Protein AF-A0A8S1R1V5-F1 (afdb_monomer)

Secondary structure (DSSP, 8-state):
-----TT-S-S--------------PPPPPPSS-TT---TT--SS-SS-S-----TT-----------TTTTT---TT----GGG-------PPP-----PPPPP--------HHHHHHHHHSS---------------TT--TTTTSPPHHHHHHHHHHHHHHHHHHHHHHHHHHHHHHHS--HHHHHHHHHHHHHHHHHHHHHHHHHHT-SS--HHHHHHHHHHHHHHHHHHHHHHHHHHHHH-

Mean predicted aligned error: 21.78 Å

Structure (mmCIF, N/CA/C/O backbone):
data_AF-A0A8S1R1V5-F1
#
_entry.id   AF-A0A8S1R1V5-F1
#
loop_
_atom_site.group_PDB
_atom_site.id
_atom_site.type_symbol
_atom_site.label_atom_id
_atom_site.label_alt_id
_atom_site.label_comp_id
_atom_site.label_asym_id
_atom_site.label_entity_id
_atom_site.label_seq_id
_atom_site.pdbx_PDB_ins_code
_atom_site.Cartn_x
_atom_site.Cartn_y
_atom_site.Cartn_z
_atom_site.occupancy
_atom_site.B_iso_or_equiv
_atom_site.auth_seq_id
_atom_site.auth_comp_id
_atom_site.auth_asym_id
_atom_site.auth_atom_id
_atom_site.pdbx_PDB_model_num
ATOM 1 N N . MET A 1 1 ? 19.925 -14.319 98.778 1.00 43.22 1 MET A N 1
ATOM 2 C CA . MET A 1 1 ? 19.437 -15.399 97.897 1.00 43.22 1 MET A CA 1
ATOM 3 C C . MET A 1 1 ? 18.428 -14.793 96.936 1.00 43.22 1 MET A C 1
ATOM 5 O O . MET A 1 1 ? 17.459 -14.236 97.420 1.00 43.22 1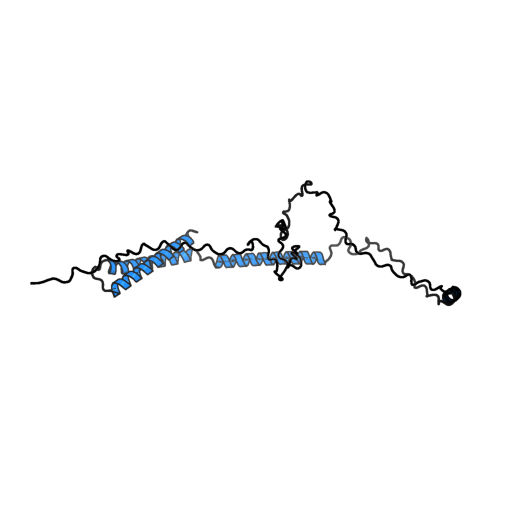 MET A O 1
ATOM 9 N N . SER A 1 2 ? 18.574 -14.787 95.617 1.00 44.28 2 SER A N 1
ATOM 10 C CA . SER A 1 2 ? 19.679 -15.156 94.722 1.00 44.28 2 SER A CA 1
ATOM 11 C C . SER A 1 2 ? 19.189 -14.830 93.305 1.00 44.28 2 SER A C 1
ATOM 13 O O . SER A 1 2 ? 18.121 -15.280 92.914 1.00 44.28 2 SER A O 1
ATOM 15 N N . GLU A 1 3 ? 19.960 -13.984 92.623 1.00 51.19 3 GLU A N 1
ATOM 16 C CA . GLU A 1 3 ? 20.301 -13.997 91.192 1.00 51.19 3 GLU A CA 1
ATOM 17 C C . GLU A 1 3 ? 19.192 -14.244 90.151 1.00 51.19 3 GLU A C 1
ATOM 19 O O . GLU A 1 3 ? 18.736 -15.361 89.929 1.00 51.19 3 GLU A O 1
ATOM 24 N N . CYS A 1 4 ? 18.857 -13.187 89.399 1.00 49.91 4 CYS A N 1
ATOM 25 C CA . CYS A 1 4 ? 18.265 -13.323 88.070 1.00 49.91 4 CYS A CA 1
ATOM 26 C C . CYS A 1 4 ? 19.398 -13.324 87.029 1.00 49.91 4 CYS A C 1
ATOM 28 O O . CYS A 1 4 ? 20.134 -12.347 86.897 1.00 49.91 4 CYS A O 1
ATOM 30 N N . ILE A 1 5 ? 19.524 -14.448 86.324 1.00 62.00 5 ILE A N 1
ATOM 31 C CA . ILE A 1 5 ? 20.646 -14.865 85.464 1.00 62.00 5 ILE A CA 1
ATOM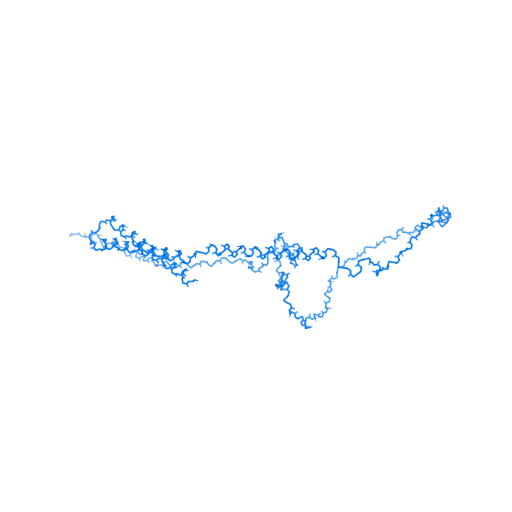 32 C C . ILE A 1 5 ? 20.647 -14.169 84.081 1.00 62.00 5 ILE A C 1
ATOM 34 O O . ILE A 1 5 ? 21.598 -14.284 83.317 1.00 62.00 5 ILE A O 1
ATOM 38 N N . TYR A 1 6 ? 19.635 -13.369 83.741 1.00 53.12 6 TYR A N 1
ATOM 39 C CA . TYR A 1 6 ? 19.468 -12.825 82.381 1.00 53.12 6 TYR A CA 1
ATOM 40 C C . TYR A 1 6 ? 20.102 -11.444 82.145 1.00 53.12 6 TYR A C 1
ATOM 42 O O . TYR A 1 6 ? 19.550 -10.624 81.417 1.00 53.12 6 TYR A O 1
ATOM 50 N N . LYS A 1 7 ? 21.259 -11.159 82.754 1.00 56.38 7 LYS A N 1
ATOM 51 C CA . LYS A 1 7 ? 21.985 -9.884 82.559 1.00 56.38 7 LYS A CA 1
ATOM 52 C C . LYS A 1 7 ? 23.373 -10.021 81.922 1.00 56.38 7 LYS A C 1
ATOM 54 O O . LYS A 1 7 ? 24.162 -9.087 81.992 1.00 56.38 7 LYS A O 1
ATOM 59 N N . LEU A 1 8 ? 23.667 -11.160 81.297 1.00 57.22 8 LEU A N 1
ATOM 60 C CA . LEU A 1 8 ? 24.984 -11.467 80.726 1.00 57.22 8 LEU A CA 1
ATOM 61 C C . LEU A 1 8 ? 24.867 -12.169 79.363 1.00 57.22 8 LEU A C 1
ATOM 63 O O . LEU A 1 8 ? 25.225 -13.331 79.244 1.00 57.22 8 LEU A O 1
ATOM 67 N N . GLN A 1 9 ? 24.361 -11.466 78.347 1.00 52.69 9 GLN A N 1
ATOM 68 C CA . GLN A 1 9 ? 24.633 -11.733 76.921 1.00 52.69 9 GLN A CA 1
ATOM 69 C C . GLN A 1 9 ? 24.637 -10.363 76.218 1.00 52.69 9 GLN A C 1
ATOM 71 O O . GLN A 1 9 ? 23.596 -9.734 76.067 1.00 52.69 9 GLN A O 1
ATOM 76 N N . SER A 1 10 ? 25.810 -9.724 76.179 1.00 55.06 10 SER A N 1
ATOM 77 C CA . SER A 1 10 ? 26.701 -9.632 75.007 1.00 55.06 10 SER A CA 1
ATOM 78 C C . SER A 1 10 ? 26.325 -8.457 74.101 1.00 55.06 10 SER A C 1
ATOM 80 O O . SER A 1 10 ? 25.523 -8.581 73.183 1.00 55.06 10 SER A O 1
ATOM 82 N N . GLU A 1 11 ? 26.963 -7.317 74.371 1.00 54.47 11 GLU A N 1
ATOM 83 C CA . GLU A 1 11 ? 27.026 -6.105 73.536 1.00 54.47 11 GLU A CA 1
ATOM 84 C C . GLU A 1 11 ? 27.867 -6.308 72.255 1.00 54.47 11 GLU A C 1
ATOM 86 O O . GLU A 1 11 ? 28.323 -5.352 71.631 1.00 54.47 11 GLU A O 1
ATOM 91 N N . GLU A 1 12 ? 28.073 -7.555 71.839 1.00 53.94 12 GLU A N 1
ATOM 92 C CA . GLU A 1 12 ? 28.756 -7.888 70.601 1.00 53.94 12 GLU A CA 1
ATOM 93 C C . GLU A 1 12 ? 27.715 -8.047 69.490 1.00 53.94 12 GLU A C 1
ATOM 95 O O . GLU A 1 12 ? 26.847 -8.916 69.519 1.00 53.94 12 GLU A O 1
ATOM 100 N N . GLU A 1 13 ? 27.842 -7.161 68.503 1.00 53.47 13 GLU A N 1
ATOM 101 C CA . GLU A 1 13 ? 27.337 -7.329 67.140 1.00 53.47 13 GLU A CA 1
ATOM 102 C C . GLU A 1 13 ? 25.862 -6.979 66.896 1.00 53.47 13 GLU A C 1
ATOM 104 O O . GLU A 1 13 ? 25.143 -7.627 66.140 1.00 53.47 13 GLU A O 1
ATOM 109 N N . GLN A 1 14 ? 25.460 -5.789 67.354 1.00 48.75 14 GLN A N 1
ATOM 110 C CA . GLN A 1 14 ? 24.595 -4.936 66.529 1.00 48.75 14 GLN A CA 1
ATOM 111 C C . GLN A 1 14 ? 25.375 -4.447 65.290 1.00 48.75 14 GLN A C 1
ATOM 113 O O . GLN A 1 14 ? 25.665 -3.261 65.142 1.00 48.75 14 GLN A O 1
ATOM 118 N N . GLN A 1 15 ? 25.732 -5.356 64.378 1.00 52.28 15 GLN A N 1
ATOM 119 C CA . GLN A 1 15 ? 26.030 -4.974 63.001 1.00 52.28 15 GLN A CA 1
ATOM 120 C C . GLN A 1 15 ? 24.695 -4.730 62.302 1.00 52.28 15 GLN A C 1
ATOM 122 O O . GLN A 1 15 ? 24.063 -5.626 61.749 1.00 52.28 15 GLN A O 1
ATOM 127 N N . ILE A 1 16 ? 24.246 -3.481 62.364 1.00 58.22 16 ILE A N 1
ATOM 128 C CA . ILE A 1 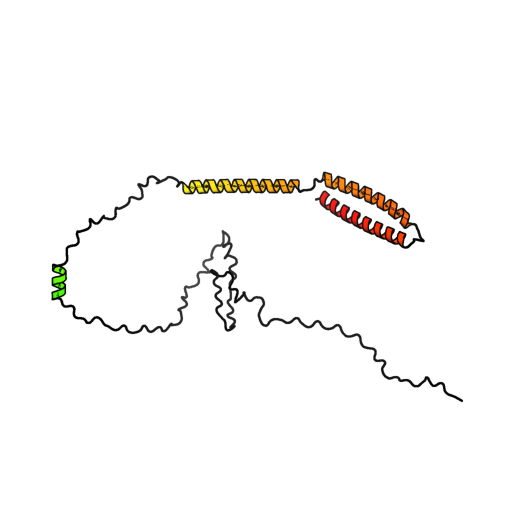16 ? 23.284 -2.943 61.409 1.00 58.22 16 ILE A CA 1
ATOM 129 C C . ILE A 1 16 ? 23.955 -3.087 60.038 1.00 58.22 16 ILE A C 1
ATOM 131 O O . ILE A 1 16 ? 24.909 -2.367 59.746 1.00 58.22 16 ILE A O 1
ATOM 135 N N . GLU A 1 17 ? 23.515 -4.047 59.219 1.00 63.88 17 GLU A N 1
ATOM 136 C CA . GLU A 1 17 ? 23.939 -4.123 57.820 1.00 63.88 17 GLU A CA 1
ATOM 137 C C . GLU A 1 17 ? 23.596 -2.783 57.154 1.00 63.88 17 GLU A C 1
ATOM 139 O O . GLU A 1 17 ? 22.426 -2.449 56.948 1.00 63.88 17 GLU A O 1
ATOM 144 N N . GLU A 1 18 ? 24.621 -1.987 56.840 1.00 70.50 18 GLU A N 1
ATOM 145 C CA . GLU A 1 18 ? 24.453 -0.788 56.028 1.00 70.50 18 GLU A CA 1
ATOM 146 C C . GLU A 1 18 ? 23.741 -1.162 54.714 1.00 70.50 18 GLU A C 1
ATOM 148 O O . GLU A 1 18 ? 24.047 -2.202 54.116 1.00 70.50 18 GLU A O 1
ATOM 153 N N . PRO A 1 19 ? 22.803 -0.333 54.216 1.00 66.25 19 PRO A N 1
ATOM 154 C CA . PRO A 1 19 ? 22.100 -0.623 52.975 1.00 66.25 19 PRO A CA 1
ATOM 155 C C . PRO A 1 19 ? 23.121 -0.788 51.846 1.00 66.25 19 PRO A C 1
ATOM 157 O O . PRO A 1 19 ? 23.815 0.164 51.477 1.00 66.25 19 PRO A O 1
ATOM 160 N N . LYS A 1 20 ? 23.218 -2.008 51.296 1.00 65.75 20 LYS A N 1
ATOM 161 C CA . LYS A 1 20 ? 24.082 -2.336 50.154 1.00 65.75 20 LYS A CA 1
ATOM 162 C C . LYS A 1 20 ? 23.893 -1.271 49.075 1.00 65.75 20 LYS A C 1
ATOM 164 O O . LYS A 1 20 ? 22.821 -1.170 48.476 1.00 65.75 20 LYS A O 1
ATOM 169 N N . LYS A 1 21 ? 24.937 -0.462 48.847 1.00 69.25 21 LYS A N 1
ATOM 170 C CA . LYS A 1 21 ? 24.958 0.563 47.794 1.00 69.25 21 LYS A CA 1
ATOM 171 C C . LYS A 1 21 ? 24.506 -0.080 46.477 1.00 69.25 21 LYS A C 1
ATOM 173 O O . LYS A 1 21 ? 24.934 -1.203 46.194 1.00 69.25 21 LYS A O 1
ATOM 178 N N . PRO A 1 22 ? 23.659 0.593 45.675 1.00 67.94 22 PRO A N 1
ATOM 179 C CA . PRO A 1 22 ? 23.167 0.027 44.427 1.00 67.94 22 PRO A CA 1
ATOM 180 C C . PRO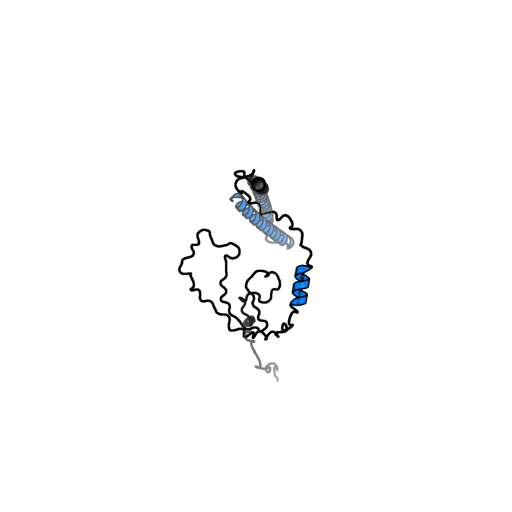 A 1 22 ? 24.364 -0.396 43.579 1.00 67.94 22 PRO A C 1
ATOM 182 O O . PRO A 1 22 ? 25.265 0.409 43.330 1.00 67.94 22 PRO A O 1
ATOM 185 N N . ILE A 1 23 ? 24.386 -1.676 43.197 1.00 71.69 23 ILE A N 1
ATOM 186 C CA . ILE A 1 23 ? 25.426 -2.279 42.363 1.00 71.69 23 ILE A CA 1
ATOM 187 C C . ILE A 1 23 ? 25.607 -1.362 41.156 1.00 71.69 23 ILE A C 1
ATOM 189 O O . ILE A 1 23 ? 24.702 -1.221 40.332 1.00 71.69 23 ILE A O 1
ATOM 193 N N . GLN A 1 24 ? 26.752 -0.678 41.083 1.00 75.38 24 GLN A N 1
ATOM 194 C CA . GLN A 1 24 ? 27.056 0.170 39.941 1.00 75.38 24 GLN A CA 1
ATOM 195 C C . GLN A 1 24 ? 27.071 -0.735 38.715 1.00 75.38 24 GLN A C 1
ATOM 197 O O . GLN A 1 24 ? 27.915 -1.626 38.613 1.00 75.38 24 GLN A O 1
ATOM 202 N N . ASN A 1 25 ? 26.098 -0.532 37.822 1.00 78.94 25 ASN A N 1
ATOM 203 C CA . ASN A 1 25 ? 25.970 -1.286 36.583 1.00 78.94 25 ASN A CA 1
ATOM 204 C C . ASN A 1 25 ? 27.337 -1.340 35.900 1.00 78.94 25 ASN A C 1
ATOM 206 O O . ASN A 1 25 ? 27.870 -0.305 35.488 1.00 78.94 25 ASN A O 1
ATOM 210 N N . GLN A 1 26 ? 27.916 -2.539 35.820 1.00 80.25 26 GLN A N 1
ATOM 211 C CA . GLN A 1 26 ? 29.213 -2.726 35.188 1.00 80.25 26 GLN A CA 1
ATOM 212 C C . GLN A 1 26 ? 29.135 -2.165 33.766 1.00 80.25 26 GLN A C 1
ATOM 214 O O . GLN A 1 26 ? 28.180 -2.427 33.025 1.00 80.25 26 GLN A O 1
ATOM 219 N N . LYS A 1 27 ? 30.113 -1.328 33.396 1.00 82.25 27 LYS A N 1
ATOM 220 C CA . LYS A 1 27 ? 30.163 -0.733 32.057 1.00 82.25 27 LYS A CA 1
ATOM 221 C C . LYS A 1 27 ? 30.136 -1.864 31.034 1.00 82.25 27 LYS A C 1
ATOM 223 O O . LYS A 1 27 ? 30.959 -2.774 31.095 1.00 82.25 27 LYS A O 1
ATOM 228 N N . ARG A 1 28 ? 29.189 -1.797 30.095 1.00 82.38 28 ARG A N 1
ATOM 229 C CA . ARG A 1 28 ? 29.082 -2.777 29.008 1.00 82.38 28 ARG A CA 1
ATOM 230 C C . ARG A 1 28 ? 30.421 -2.873 28.276 1.00 82.38 28 ARG A C 1
ATOM 232 O O . ARG A 1 28 ? 31.024 -1.842 27.965 1.00 82.38 28 ARG A O 1
ATOM 239 N N . TYR A 1 29 ? 30.856 -4.100 28.001 1.00 84.88 29 TYR A N 1
ATOM 240 C CA . TYR A 1 29 ? 32.048 -4.373 27.205 1.00 84.88 29 TYR A CA 1
ATOM 241 C C . TYR A 1 29 ? 31.961 -3.635 25.861 1.00 84.88 29 TYR A C 1
ATOM 243 O O . TYR A 1 29 ? 30.947 -3.720 25.164 1.00 84.88 29 TYR A O 1
ATOM 251 N N . LYS A 1 30 ? 33.014 -2.890 25.512 1.00 83.00 30 LYS A N 1
ATOM 252 C CA . LYS A 1 30 ? 33.166 -2.265 24.194 1.00 83.00 30 LYS A CA 1
ATOM 253 C C . LYS A 1 30 ? 34.133 -3.118 23.382 1.00 83.00 30 LYS A C 1
ATOM 255 O O . LYS A 1 30 ? 35.236 -3.391 23.847 1.00 83.00 30 LYS A O 1
ATOM 260 N N . SER A 1 31 ? 33.720 -3.528 22.186 1.00 81.44 31 SER A N 1
ATOM 261 C CA . SER A 1 31 ? 34.586 -4.252 21.257 1.00 81.44 31 SER A CA 1
ATOM 262 C C . SER A 1 31 ? 35.829 -3.433 20.915 1.00 81.44 31 SER A C 1
ATOM 264 O O . SER A 1 31 ? 35.766 -2.209 20.800 1.00 81.44 31 SER A O 1
ATOM 266 N N . GLN A 1 32 ? 36.949 -4.116 20.676 1.00 81.81 32 GLN A N 1
ATOM 267 C CA . GLN A 1 32 ? 38.179 -3.490 20.178 1.00 81.81 32 GLN A CA 1
ATOM 268 C C . GLN A 1 32 ? 38.009 -2.909 18.760 1.00 81.81 32 GLN A C 1
ATOM 270 O O . GLN A 1 32 ? 38.768 -2.037 18.342 1.00 81.81 32 GLN A O 1
ATOM 275 N N . HIS A 1 33 ? 36.997 -3.371 18.020 1.00 75.00 33 HIS A N 1
ATOM 276 C CA . HIS A 1 33 ? 36.711 -2.923 16.661 1.00 75.00 33 HIS A CA 1
ATOM 277 C C . HIS A 1 33 ? 35.679 -1.783 16.642 1.00 75.00 33 HIS A C 1
ATOM 279 O O . HIS A 1 33 ? 34.641 -1.899 17.305 1.00 75.00 33 HIS A O 1
ATOM 285 N N . PRO A 1 34 ? 35.923 -0.697 15.880 1.00 75.12 34 PRO A N 1
ATOM 286 C CA . PRO A 1 34 ? 34.955 0.381 15.718 1.00 75.12 34 PRO A CA 1
ATOM 287 C C . PRO A 1 34 ? 33.700 -0.093 14.974 1.00 75.12 34 PRO A C 1
ATOM 289 O O . PRO A 1 34 ? 33.783 -0.683 13.902 1.00 75.12 34 PRO A O 1
ATOM 292 N N . GLY A 1 35 ? 32.520 0.226 15.515 1.00 71.06 35 GLY A N 1
ATOM 293 C CA . GLY A 1 35 ? 31.225 -0.180 14.944 1.00 71.06 35 GLY A CA 1
ATOM 294 C C . GLY A 1 35 ? 30.863 0.476 13.606 1.00 71.06 35 GLY A C 1
ATOM 295 O O . GLY A 1 35 ? 29.845 0.132 13.021 1.00 71.06 35 GLY A O 1
ATOM 296 N N . ASN A 1 36 ? 31.686 1.411 13.122 1.00 70.94 36 ASN A N 1
ATOM 297 C CA . ASN A 1 36 ? 31.534 2.052 11.814 1.00 70.94 36 ASN A CA 1
ATOM 298 C C . ASN A 1 36 ? 32.476 1.452 10.750 1.00 70.94 36 ASN A C 1
ATOM 300 O O . ASN A 1 36 ? 32.724 2.066 9.714 1.00 70.94 36 ASN A O 1
ATOM 304 N N . LEU A 1 37 ? 33.067 0.282 11.017 1.00 64.44 37 LEU A N 1
ATOM 305 C CA . LEU A 1 37 ? 33.809 -0.451 9.996 1.00 64.44 37 LEU A CA 1
ATOM 306 C C . LEU A 1 37 ? 32.824 -1.022 8.969 1.00 64.44 37 LEU A C 1
ATOM 308 O O . LEU A 1 37 ? 31.867 -1.695 9.363 1.00 64.44 37 LEU A O 1
ATOM 312 N N . PRO A 1 38 ? 33.047 -0.798 7.661 1.00 64.06 38 PRO A N 1
ATOM 313 C CA . PRO A 1 38 ? 32.303 -1.527 6.648 1.00 64.06 38 PRO A CA 1
ATOM 314 C C . PRO A 1 38 ? 32.574 -3.030 6.818 1.00 64.06 38 PRO A C 1
ATOM 316 O O . PRO A 1 38 ? 33.665 -3.402 7.261 1.00 64.06 38 PRO A O 1
ATOM 319 N N . PRO A 1 39 ? 31.614 -3.906 6.476 1.00 61.44 39 PRO A N 1
ATOM 320 C CA . PRO A 1 39 ? 31.786 -5.347 6.608 1.00 61.44 39 PRO A CA 1
ATOM 321 C C . PRO A 1 39 ? 32.968 -5.798 5.746 1.00 61.44 39 PRO A C 1
ATOM 323 O O . PRO A 1 39 ? 32.868 -5.886 4.525 1.00 61.44 39 PRO A O 1
ATOM 326 N N . SER A 1 40 ? 34.102 -6.075 6.383 1.00 62.09 40 SER A N 1
ATOM 327 C CA . SER A 1 40 ? 35.370 -6.351 5.705 1.00 62.09 40 SER A CA 1
ATOM 328 C C . SER A 1 40 ? 35.483 -7.776 5.149 1.00 62.09 40 SER A C 1
ATOM 330 O O . SER A 1 40 ? 36.500 -8.098 4.552 1.00 62.09 40 SER A O 1
ATOM 332 N N . TYR A 1 41 ? 34.450 -8.617 5.281 1.00 53.66 41 TYR A N 1
ATOM 333 C CA . TYR A 1 41 ? 34.478 -10.024 4.849 1.00 53.66 41 TYR A CA 1
ATOM 334 C C . TYR A 1 41 ? 33.124 -10.575 4.361 1.00 53.66 41 TYR A C 1
ATOM 336 O O . TYR A 1 41 ? 32.915 -11.788 4.350 1.00 53.66 41 TYR A O 1
ATOM 344 N N . SER A 1 42 ? 32.176 -9.725 3.941 1.00 54.25 42 SER A N 1
ATOM 345 C CA . SER A 1 42 ? 30.934 -10.240 3.340 1.00 54.25 42 SER A CA 1
ATOM 346 C C . SER A 1 42 ? 31.205 -10.751 1.923 1.00 54.25 42 SER A C 1
ATOM 348 O O . SER A 1 42 ? 31.341 -9.966 0.988 1.00 54.25 42 SER A O 1
ATOM 350 N N . THR A 1 43 ? 31.252 -12.073 1.753 1.00 52.91 43 THR A N 1
ATOM 351 C CA . THR A 1 43 ? 31.338 -12.743 0.441 1.00 52.91 43 THR A CA 1
ATOM 352 C C . THR A 1 43 ? 30.029 -12.684 -0.350 1.00 52.91 43 THR A C 1
ATOM 354 O O . THR A 1 43 ? 29.997 -13.037 -1.530 1.00 52.91 43 THR A O 1
ATOM 357 N N . PHE A 1 44 ? 28.943 -12.202 0.258 1.00 51.03 44 PHE A N 1
ATOM 358 C CA . PHE A 1 44 ? 27.671 -12.010 -0.422 1.00 51.03 44 PHE A CA 1
ATOM 359 C C . PHE A 1 44 ? 27.582 -10.591 -1.014 1.00 51.03 44 PHE A C 1
ATOM 361 O O . PHE A 1 44 ? 27.499 -9.601 -0.291 1.00 51.03 44 PHE A O 1
ATOM 368 N N . ASN A 1 45 ? 27.528 -10.534 -2.351 1.00 47.75 45 ASN A N 1
ATOM 369 C CA . ASN A 1 45 ? 27.005 -9.434 -3.180 1.00 47.75 45 ASN A CA 1
ATOM 370 C C . ASN A 1 45 ? 27.838 -8.162 -3.442 1.00 47.75 45 ASN A C 1
ATOM 372 O O . ASN A 1 45 ? 27.274 -7.088 -3.638 1.00 47.75 45 ASN A O 1
ATOM 376 N N . THR A 1 46 ? 29.153 -8.267 -3.635 1.00 53.75 46 THR A N 1
ATOM 377 C CA . THR A 1 46 ? 29.964 -7.139 -4.149 1.00 53.75 46 THR A CA 1
ATOM 378 C C . THR A 1 46 ? 30.747 -7.487 -5.414 1.00 53.75 46 THR A C 1
ATOM 380 O O . THR A 1 46 ? 31.935 -7.217 -5.527 1.00 53.75 46 THR A O 1
ATOM 383 N N . LYS A 1 47 ? 30.076 -8.033 -6.438 1.00 52.41 47 LYS A N 1
ATOM 384 C CA . LYS A 1 47 ? 30.716 -8.241 -7.754 1.00 52.41 47 LYS A CA 1
ATOM 385 C C . LYS A 1 47 ? 31.141 -6.925 -8.440 1.00 52.41 47 LYS A C 1
ATOM 387 O O . LYS A 1 47 ? 32.014 -6.970 -9.294 1.00 52.41 47 LYS A O 1
ATOM 392 N N . ASN A 1 48 ? 30.581 -5.769 -8.038 1.00 47.06 48 ASN A N 1
ATOM 393 C CA . ASN A 1 48 ? 30.755 -4.478 -8.730 1.00 47.06 48 ASN A CA 1
ATOM 394 C C . ASN A 1 48 ? 31.070 -3.258 -7.824 1.00 47.06 48 ASN A C 1
ATOM 396 O O . ASN A 1 48 ? 30.999 -2.127 -8.303 1.00 47.06 48 ASN A O 1
ATOM 400 N N . THR A 1 49 ? 31.396 -3.417 -6.533 1.00 53.62 49 THR A N 1
ATOM 401 C CA . THR A 1 49 ? 31.738 -2.264 -5.664 1.00 53.62 49 THR A CA 1
ATOM 402 C C . THR A 1 49 ? 33.235 -2.191 -5.386 1.00 53.62 49 THR A C 1
ATOM 404 O O . THR A 1 49 ? 33.835 -3.164 -4.942 1.00 53.62 49 THR A O 1
ATOM 407 N N . THR A 1 50 ? 33.830 -1.013 -5.578 1.00 49.03 50 THR A N 1
ATOM 408 C CA . THR A 1 50 ? 35.266 -0.718 -5.416 1.00 49.03 50 THR A CA 1
ATOM 409 C C . THR A 1 50 ? 35.719 -0.609 -3.953 1.00 49.03 50 THR A C 1
ATOM 411 O O . THR A 1 50 ? 36.460 0.306 -3.603 1.00 49.03 50 THR A O 1
ATOM 414 N N . LEU A 1 51 ? 35.269 -1.502 -3.076 1.00 51.09 51 LEU A N 1
ATOM 415 C CA . LEU A 1 51 ? 35.830 -1.647 -1.731 1.00 51.09 51 LEU A CA 1
ATOM 416 C C . LEU A 1 51 ? 36.520 -3.007 -1.639 1.00 51.09 51 LEU A C 1
ATOM 418 O O . LEU A 1 51 ? 36.111 -3.886 -0.890 1.00 51.09 51 LEU A O 1
ATOM 422 N N . ASN A 1 52 ? 37.580 -3.170 -2.431 1.00 46.66 52 ASN A N 1
ATOM 423 C CA . ASN A 1 52 ? 38.556 -4.229 -2.209 1.00 46.66 52 ASN A CA 1
ATOM 424 C C . ASN A 1 52 ? 39.394 -3.840 -0.988 1.00 46.66 52 ASN A C 1
ATOM 426 O O . ASN A 1 52 ? 40.452 -3.228 -1.118 1.00 46.66 52 ASN A O 1
ATOM 430 N N . ILE A 1 53 ? 38.919 -4.173 0.209 1.00 52.56 53 ILE A N 1
ATOM 431 C CA . ILE A 1 53 ? 39.786 -4.188 1.387 1.00 52.56 53 ILE A CA 1
ATOM 432 C C . ILE A 1 53 ? 40.374 -5.595 1.469 1.00 52.56 53 ILE A C 1
ATOM 434 O O . ILE A 1 53 ? 39.891 -6.457 2.193 1.00 52.56 53 ILE A O 1
ATOM 438 N N . ASN A 1 54 ? 41.422 -5.829 0.681 1.00 50.78 54 ASN A N 1
ATOM 439 C CA . ASN A 1 54 ? 42.292 -6.982 0.868 1.00 50.78 54 ASN A CA 1
ATOM 440 C C . ASN A 1 54 ? 43.251 -6.655 2.008 1.00 50.78 54 ASN A C 1
ATOM 442 O O . ASN A 1 54 ? 44.327 -6.109 1.769 1.00 50.78 54 ASN A O 1
ATOM 446 N N . ASN A 1 55 ? 42.881 -6.966 3.250 1.00 53.38 55 ASN A N 1
ATOM 447 C CA . ASN A 1 55 ? 43.908 -7.122 4.271 1.00 53.38 55 ASN A CA 1
ATOM 448 C C . ASN A 1 55 ? 43.520 -8.138 5.347 1.00 53.38 55 ASN A C 1
ATOM 450 O O . ASN A 1 55 ? 42.876 -7.809 6.340 1.00 53.38 55 ASN A O 1
ATOM 454 N N . ILE A 1 56 ? 43.983 -9.373 5.150 1.00 54.47 56 ILE A N 1
ATOM 455 C CA . ILE A 1 56 ? 43.922 -10.467 6.131 1.00 54.47 56 ILE A CA 1
ATOM 456 C C . ILE A 1 56 ? 44.743 -10.130 7.395 1.00 54.47 56 ILE A C 1
ATOM 458 O O . ILE A 1 56 ? 44.489 -10.689 8.456 1.00 54.47 56 ILE A O 1
ATOM 462 N N . ASN A 1 57 ? 45.666 -9.160 7.330 1.00 56.81 57 ASN A N 1
ATOM 463 C CA . ASN A 1 57 ? 46.584 -8.842 8.429 1.00 56.81 57 ASN A CA 1
ATOM 464 C C . ASN A 1 57 ? 46.089 -7.744 9.389 1.00 56.81 57 ASN A C 1
ATOM 466 O O . ASN A 1 57 ? 46.855 -7.289 10.232 1.00 56.81 57 ASN A O 1
ATOM 470 N N . GLY A 1 58 ? 44.839 -7.277 9.280 1.00 50.69 58 GLY A N 1
ATOM 471 C CA . GLY A 1 58 ? 44.254 -6.358 10.270 1.00 50.69 58 GLY A CA 1
ATOM 472 C C . GLY A 1 58 ? 44.829 -4.932 10.299 1.00 50.69 58 GLY A C 1
ATOM 473 O O . GLY A 1 58 ? 44.441 -4.141 11.159 1.00 50.69 58 GLY A O 1
ATOM 474 N N . ASN A 1 59 ? 45.706 -4.559 9.359 1.00 56.56 59 ASN A N 1
ATOM 475 C CA . ASN A 1 59 ? 46.181 -3.180 9.254 1.00 56.56 59 ASN A CA 1
ATOM 476 C C . ASN A 1 59 ? 45.033 -2.263 8.812 1.00 56.56 59 ASN A C 1
ATOM 478 O O . ASN A 1 59 ? 44.476 -2.413 7.721 1.00 56.56 59 ASN A O 1
ATOM 482 N N . GLN A 1 60 ? 44.691 -1.306 9.676 1.00 53.50 60 GLN A N 1
ATOM 483 C CA . GLN A 1 60 ? 43.629 -0.330 9.453 1.00 53.50 60 GLN A CA 1
ATOM 484 C C . GLN A 1 60 ? 44.062 0.674 8.383 1.00 53.50 60 GLN A C 1
ATOM 486 O O . GLN A 1 60 ? 44.609 1.733 8.681 1.00 53.50 60 GLN A O 1
ATOM 491 N N . ILE A 1 61 ? 43.803 0.361 7.115 1.00 55.09 61 ILE A N 1
ATOM 492 C CA . ILE A 1 61 ? 43.839 1.384 6.074 1.00 55.09 61 ILE A CA 1
ATOM 493 C C . ILE A 1 61 ? 42.547 2.186 6.234 1.00 55.09 61 ILE A C 1
ATOM 495 O O . ILE A 1 61 ? 41.478 1.770 5.786 1.00 55.09 61 ILE A O 1
ATOM 499 N N . LEU A 1 62 ? 42.640 3.319 6.935 1.00 47.19 62 LEU A N 1
ATOM 500 C CA . LEU A 1 62 ? 41.583 4.325 7.028 1.00 47.19 62 LEU A CA 1
ATOM 501 C C . LEU A 1 62 ? 41.345 4.907 5.632 1.00 47.19 62 LEU A C 1
ATOM 503 O O . LEU A 1 62 ? 41.880 5.950 5.259 1.00 47.19 62 LEU A O 1
ATOM 507 N N . HIS A 1 63 ? 40.540 4.215 4.833 1.00 50.16 63 HIS A N 1
ATOM 508 C CA . HIS A 1 63 ? 40.051 4.781 3.594 1.00 50.16 63 HIS A CA 1
ATOM 509 C C . HIS A 1 63 ? 39.102 5.918 3.986 1.00 50.16 63 HIS A C 1
ATOM 511 O O . HIS A 1 63 ? 38.040 5.673 4.560 1.00 50.16 63 HIS A O 1
ATOM 517 N N . LYS A 1 64 ? 39.470 7.173 3.689 1.00 45.41 64 LYS A N 1
ATOM 518 C CA . LYS A 1 64 ? 38.531 8.307 3.677 1.00 45.41 64 LYS A CA 1
ATOM 519 C C . LYS A 1 64 ? 37.543 8.063 2.531 1.00 45.41 64 LYS A C 1
ATOM 521 O O . LYS A 1 64 ? 37.675 8.598 1.436 1.00 45.41 64 LYS A O 1
ATOM 526 N N . GLY A 1 65 ? 36.634 7.115 2.729 1.00 46.88 65 GLY A N 1
ATOM 527 C CA . GLY A 1 65 ? 35.638 6.723 1.751 1.00 46.88 65 GLY A CA 1
ATOM 528 C C . GLY A 1 65 ? 34.581 7.807 1.672 1.00 46.88 65 GLY A C 1
ATOM 529 O O . GLY A 1 65 ? 33.747 7.928 2.563 1.00 46.88 65 GLY A O 1
ATOM 530 N N . TYR A 1 66 ? 34.610 8.593 0.601 1.00 49.09 66 TYR A N 1
ATOM 531 C CA . TYR A 1 66 ? 33.470 9.402 0.203 1.00 49.09 66 TYR A CA 1
ATOM 532 C C . TYR A 1 66 ? 32.272 8.463 0.023 1.00 49.09 66 TYR A C 1
ATOM 534 O O . TYR A 1 66 ? 32.264 7.635 -0.891 1.00 49.09 66 TYR A O 1
ATOM 542 N N . LEU A 1 67 ? 31.266 8.567 0.895 1.00 48.47 67 LEU A N 1
ATOM 543 C CA . LEU A 1 67 ? 29.965 7.946 0.674 1.00 48.47 67 LEU A CA 1
ATOM 544 C C . LEU A 1 67 ? 29.409 8.506 -0.638 1.00 48.47 67 LEU A C 1
ATOM 546 O O . LEU A 1 67 ? 28.913 9.632 -0.698 1.00 48.47 67 LEU A O 1
ATOM 550 N N . LYS A 1 68 ? 29.508 7.736 -1.724 1.00 53.41 68 LYS A N 1
ATOM 551 C CA . LYS A 1 68 ? 28.853 8.077 -2.988 1.00 53.41 68 LYS A CA 1
ATOM 552 C C . LYS A 1 68 ? 27.352 7.830 -2.831 1.00 53.41 68 LYS A C 1
ATOM 554 O O . LYS A 1 68 ? 26.824 6.847 -3.339 1.00 53.41 68 LYS A O 1
ATOM 559 N N . HIS A 1 69 ? 26.652 8.746 -2.159 1.00 50.84 69 HIS A N 1
ATOM 560 C CA . HIS A 1 69 ? 25.186 8.740 -2.028 1.00 50.84 69 HIS A CA 1
ATOM 561 C C . HIS A 1 69 ? 24.455 8.748 -3.390 1.00 50.84 69 HIS A C 1
ATOM 563 O O . HIS A 1 69 ? 23.268 8.456 -3.464 1.00 50.84 69 HIS A O 1
ATOM 569 N N . HIS A 1 70 ? 25.172 9.031 -4.480 1.00 56.69 70 HIS A N 1
ATOM 570 C CA . HIS A 1 70 ? 24.676 9.106 -5.854 1.00 56.69 70 HIS A CA 1
ATOM 571 C C . HIS A 1 70 ? 24.949 7.846 -6.698 1.00 56.69 70 HIS A C 1
ATOM 573 O O . HIS A 1 70 ? 24.661 7.853 -7.891 1.00 56.69 70 HIS A O 1
ATOM 579 N N . ALA A 1 71 ? 25.513 6.768 -6.133 1.00 57.41 71 ALA A N 1
ATOM 580 C CA . ALA A 1 71 ? 25.814 5.557 -6.909 1.00 57.41 71 ALA A CA 1
ATOM 581 C C . ALA A 1 71 ? 24.550 4.822 -7.402 1.00 57.41 71 ALA A C 1
ATOM 583 O O . ALA A 1 71 ? 24.578 4.217 -8.468 1.00 57.41 71 ALA A O 1
ATOM 584 N N . LEU A 1 72 ? 23.449 4.892 -6.643 1.00 54.47 72 LEU A N 1
ATOM 585 C CA . LEU A 1 72 ? 22.177 4.236 -6.981 1.00 54.47 72 LEU A CA 1
ATOM 586 C C . LEU A 1 72 ? 21.190 5.160 -7.704 1.00 54.47 72 LEU A C 1
ATOM 588 O O . LEU A 1 72 ? 20.492 4.718 -8.609 1.00 54.47 72 LEU A O 1
ATOM 592 N N . TRP A 1 73 ? 21.133 6.437 -7.319 1.00 66.81 73 TRP A N 1
ATOM 593 C CA . TRP A 1 73 ? 20.105 7.371 -7.801 1.00 66.81 73 TRP A CA 1
ATOM 594 C C . TRP A 1 73 ? 20.638 8.482 -8.710 1.00 66.81 73 TRP A C 1
ATOM 596 O O . TRP A 1 73 ? 19.872 9.333 -9.155 1.00 66.81 73 TRP A O 1
ATOM 606 N N . GLY A 1 74 ? 21.936 8.466 -9.024 1.00 69.19 74 GLY A N 1
ATOM 607 C CA . GLY A 1 74 ? 22.572 9.524 -9.800 1.00 69.19 74 GLY A CA 1
ATOM 608 C C . GLY A 1 74 ? 22.625 10.856 -9.047 1.00 69.19 74 GLY A C 1
ATOM 609 O O . GLY A 1 74 ? 22.275 10.959 -7.870 1.00 69.19 74 GLY A O 1
ATOM 610 N N . LYS A 1 75 ? 23.124 11.891 -9.726 1.00 77.19 75 LYS A N 1
ATOM 611 C CA . LYS A 1 75 ? 23.079 13.272 -9.231 1.00 77.19 75 LYS A CA 1
ATOM 612 C C . LYS A 1 75 ? 21.766 13.932 -9.687 1.00 77.19 75 LYS A C 1
ATOM 614 O O . LYS A 1 75 ? 21.256 13.565 -10.747 1.00 77.19 75 LYS A O 1
ATOM 619 N N . PRO A 1 76 ? 21.208 14.893 -8.929 1.00 78.69 76 PRO A N 1
ATOM 620 C CA . PRO A 1 76 ? 20.031 15.643 -9.361 1.00 78.69 76 PRO A CA 1
ATOM 621 C C . PRO A 1 76 ? 20.310 16.410 -10.663 1.00 78.69 76 PRO A C 1
ATOM 623 O O . PRO A 1 76 ? 21.449 16.770 -10.953 1.00 78.69 76 PRO A O 1
ATOM 626 N N . LYS A 1 77 ? 19.249 16.677 -11.435 1.00 75.69 77 LYS A N 1
ATOM 627 C CA . LYS A 1 77 ? 19.308 17.192 -12.818 1.00 75.69 77 LYS A CA 1
ATOM 628 C C . LYS A 1 77 ? 20.073 18.514 -12.999 1.00 75.69 77 LYS A C 1
ATOM 630 O O . LYS A 1 77 ? 20.539 18.768 -14.100 1.00 75.69 77 LYS A O 1
ATOM 635 N N . ASN A 1 78 ? 20.230 19.301 -11.934 1.00 75.25 78 ASN A N 1
ATOM 636 C CA . ASN A 1 78 ? 20.854 20.629 -11.958 1.00 75.25 78 ASN A CA 1
ATOM 637 C C . ASN A 1 78 ? 22.204 20.663 -11.217 1.00 75.25 78 ASN A C 1
ATOM 639 O O . ASN A 1 78 ? 22.612 21.710 -10.726 1.00 75.25 78 ASN A O 1
ATOM 643 N N . PHE A 1 79 ? 22.872 19.518 -11.045 1.00 74.06 79 PHE A N 1
ATOM 644 C CA . PHE A 1 79 ? 24.209 19.505 -10.455 1.00 74.06 79 PHE A CA 1
ATOM 645 C C . PHE A 1 79 ? 25.237 19.963 -11.496 1.00 74.06 79 PHE A C 1
ATOM 647 O O . PHE A 1 79 ? 25.700 19.162 -12.310 1.00 74.06 79 PHE A O 1
ATOM 654 N N . GLU A 1 80 ? 25.591 21.243 -11.461 1.00 65.44 80 GLU A N 1
ATOM 655 C CA . GLU A 1 80 ? 26.723 21.779 -12.213 1.00 65.44 80 GLU A CA 1
ATOM 656 C C . GLU A 1 80 ? 28.025 21.362 -11.521 1.00 65.44 80 GLU A C 1
ATOM 658 O O . GLU A 1 80 ? 28.203 21.527 -10.313 1.00 65.44 80 GLU A O 1
ATOM 663 N N . VAL A 1 81 ? 28.925 20.740 -12.282 1.00 64.69 81 VAL A N 1
ATOM 664 C CA . VAL A 1 81 ? 30.288 20.478 -11.820 1.00 64.69 81 VAL A CA 1
ATOM 665 C C . VAL A 1 81 ? 31.022 21.805 -11.934 1.00 64.69 81 VAL A C 1
ATOM 667 O O . VAL A 1 81 ? 31.275 22.258 -13.042 1.00 64.69 81 VAL A O 1
ATOM 670 N N . THR A 1 82 ? 31.312 22.451 -10.808 1.00 57.12 82 THR A N 1
ATOM 671 C CA . THR A 1 82 ? 32.138 23.659 -10.806 1.00 57.12 82 THR A CA 1
ATOM 672 C C . THR A 1 82 ? 33.570 23.296 -11.212 1.00 57.12 82 THR A C 1
ATOM 674 O O . THR A 1 82 ? 34.131 22.305 -10.732 1.00 57.12 82 THR A O 1
ATOM 677 N N . ASP A 1 83 ? 34.164 24.096 -12.101 1.00 55.50 83 ASP A N 1
ATOM 678 C CA . ASP A 1 83 ? 35.498 23.867 -12.687 1.00 55.50 83 ASP A CA 1
ATOM 679 C C . ASP A 1 83 ? 36.644 23.853 -11.653 1.00 55.50 83 ASP A C 1
ATOM 681 O O . ASP A 1 83 ? 37.758 23.424 -11.947 1.00 55.50 83 ASP A O 1
ATOM 685 N N . GLU A 1 84 ? 36.368 24.221 -10.400 1.00 58.91 84 GLU A N 1
ATOM 686 C CA . GLU A 1 84 ? 37.301 24.102 -9.271 1.00 58.91 84 GLU A CA 1
ATOM 687 C C . GLU A 1 84 ? 37.615 22.639 -8.876 1.00 58.91 84 GLU A C 1
ATOM 689 O O . GLU A 1 84 ? 38.508 22.392 -8.068 1.00 58.91 84 GLU A O 1
ATOM 694 N N . LEU A 1 85 ? 36.920 21.651 -9.460 1.00 52.59 85 LEU A N 1
ATOM 695 C CA . LEU A 1 85 ? 37.179 20.212 -9.286 1.00 52.59 85 LEU A CA 1
ATOM 696 C C . LEU A 1 85 ? 37.935 19.566 -10.460 1.00 52.59 85 LEU A C 1
ATOM 698 O O . LEU A 1 85 ? 37.976 18.335 -10.570 1.00 52.59 85 LEU A O 1
ATOM 702 N N . ILE A 1 86 ? 38.574 20.360 -11.322 1.00 50.88 86 ILE A N 1
ATOM 703 C CA . ILE A 1 86 ? 39.606 19.852 -12.230 1.00 50.88 86 ILE A CA 1
ATOM 704 C C . ILE A 1 86 ? 40.862 19.614 -11.387 1.00 50.88 86 ILE A C 1
ATOM 706 O O . ILE A 1 86 ? 41.731 20.472 -11.248 1.00 50.88 86 ILE A O 1
ATOM 710 N N . PHE A 1 87 ? 40.949 18.434 -10.771 1.00 54.06 87 PHE A N 1
ATOM 711 C CA . PHE A 1 87 ? 42.197 17.981 -10.168 1.00 54.06 87 PHE A CA 1
ATOM 712 C C . PHE A 1 87 ? 43.305 18.058 -11.229 1.00 54.06 87 PHE A C 1
ATOM 714 O O . PHE A 1 87 ? 43.097 17.556 -12.341 1.00 54.06 87 PHE A O 1
ATOM 721 N N . PRO A 1 88 ? 44.484 18.639 -10.928 1.00 52.81 88 PRO A N 1
ATOM 722 C CA . PRO A 1 88 ? 45.618 18.505 -11.825 1.00 52.81 88 PRO A CA 1
ATOM 723 C C . PRO A 1 88 ? 45.860 17.008 -12.018 1.00 52.81 88 PRO A C 1
ATOM 725 O O . PRO A 1 88 ? 45.873 16.252 -11.044 1.00 52.81 88 PRO A O 1
ATOM 728 N N . LEU A 1 89 ? 46.000 16.582 -13.274 1.00 50.75 89 LEU A N 1
ATOM 729 C CA . LEU A 1 89 ? 46.351 15.224 -13.695 1.00 50.75 89 LEU A CA 1
ATOM 730 C C . LEU A 1 89 ? 47.751 14.852 -13.170 1.00 50.75 89 LEU A C 1
ATOM 732 O O . LEU A 1 89 ? 48.710 14.698 -13.921 1.00 50.75 89 LEU A O 1
ATOM 736 N N . GLY A 1 90 ? 47.883 14.713 -11.855 1.00 49.38 90 GLY A N 1
ATOM 737 C CA . GLY A 1 90 ? 48.984 14.042 -11.200 1.00 49.38 90 GLY A CA 1
ATOM 738 C C . GLY A 1 90 ? 48.773 12.551 -11.387 1.00 49.38 90 GLY A C 1
ATOM 739 O O . GLY A 1 90 ? 48.151 11.896 -10.556 1.00 49.38 90 GLY A O 1
ATOM 740 N N . LEU A 1 91 ? 49.255 12.027 -12.513 1.00 53.59 91 LEU A N 1
ATOM 741 C CA . LEU A 1 91 ? 49.488 10.600 -12.697 1.00 53.59 91 LEU A CA 1
ATOM 742 C C . LEU A 1 91 ? 50.340 10.113 -11.520 1.00 53.59 91 LEU A C 1
ATOM 744 O O . LEU A 1 91 ? 51.544 10.366 -11.472 1.00 53.59 91 LEU A O 1
ATOM 748 N N . ILE A 1 92 ? 49.713 9.427 -10.565 1.00 58.53 92 ILE A N 1
ATOM 749 C CA . ILE A 1 92 ? 50.429 8.617 -9.584 1.00 58.53 92 ILE A CA 1
ATOM 750 C C . ILE A 1 92 ? 51.144 7.547 -10.409 1.00 58.53 92 ILE A C 1
ATOM 752 O O . ILE A 1 92 ? 50.505 6.652 -10.966 1.00 58.53 92 ILE A O 1
ATOM 756 N N . LYS A 1 93 ? 52.460 7.697 -10.576 1.00 56.78 93 LYS A N 1
ATOM 757 C CA . LYS A 1 93 ? 53.290 6.668 -11.199 1.00 56.78 93 LYS A CA 1
ATOM 758 C C . LYS A 1 93 ? 53.202 5.426 -10.304 1.00 56.78 93 LYS A C 1
ATOM 760 O O . LYS A 1 93 ? 53.384 5.574 -9.098 1.00 56.78 93 LYS A O 1
ATOM 765 N N . PRO A 1 94 ? 52.890 4.235 -10.839 1.00 59.38 94 PRO A N 1
ATOM 766 C CA . PRO A 1 94 ? 53.055 3.018 -10.062 1.00 59.38 94 PRO A CA 1
ATOM 767 C C . PRO A 1 94 ? 54.542 2.872 -9.737 1.00 59.38 94 PRO A C 1
ATOM 769 O O . PRO A 1 94 ? 55.376 3.033 -10.630 1.00 59.38 94 PRO A O 1
ATOM 772 N N . ASP A 1 95 ? 54.859 2.599 -8.474 1.00 53.09 95 ASP A N 1
ATOM 773 C CA . ASP A 1 95 ? 56.225 2.308 -8.049 1.00 53.09 95 ASP A CA 1
ATOM 774 C C . ASP A 1 95 ? 56.816 1.186 -8.920 1.00 53.09 95 ASP A C 1
ATOM 776 O O . ASP A 1 95 ? 56.141 0.204 -9.257 1.00 53.09 95 ASP A O 1
ATOM 780 N N . ASP A 1 96 ? 58.070 1.380 -9.328 1.00 55.75 96 ASP A N 1
ATOM 781 C CA . ASP A 1 96 ? 58.804 0.587 -10.310 1.00 55.75 96 ASP A CA 1
ATOM 782 C C . ASP A 1 96 ? 58.709 -0.928 -10.051 1.00 55.75 96 ASP A C 1
ATOM 784 O O . ASP A 1 96 ? 59.455 -1.519 -9.267 1.00 55.75 96 ASP A O 1
ATOM 788 N N . CYS A 1 97 ? 57.813 -1.602 -10.774 1.00 53.09 97 CYS A N 1
ATOM 789 C CA . CYS A 1 97 ? 57.777 -3.057 -10.829 1.00 53.09 97 CYS A CA 1
ATOM 790 C C . CYS A 1 97 ? 58.959 -3.538 -11.684 1.00 53.09 97 CYS A C 1
ATOM 792 O O . CYS A 1 97 ? 58.868 -3.615 -12.911 1.00 53.09 97 CYS A O 1
ATOM 794 N N . ALA A 1 98 ? 60.082 -3.851 -11.034 1.00 61.28 98 ALA A N 1
ATOM 795 C CA . ALA A 1 98 ? 61.304 -4.374 -11.642 1.00 61.28 98 ALA A CA 1
ATOM 796 C C . ALA A 1 98 ? 61.120 -5.786 -12.241 1.00 61.28 98 ALA A C 1
ATOM 798 O O . ALA A 1 98 ? 61.668 -6.770 -11.751 1.00 61.28 98 ALA A O 1
ATOM 799 N N . ILE A 1 99 ? 60.373 -5.906 -13.337 1.00 61.69 99 ILE A N 1
ATOM 800 C CA . ILE A 1 99 ? 60.307 -7.134 -14.135 1.00 61.69 99 ILE A CA 1
ATOM 801 C C . ILE A 1 99 ? 61.358 -7.020 -15.245 1.00 61.69 99 ILE A C 1
ATOM 803 O O . ILE A 1 99 ? 61.093 -6.506 -16.333 1.00 61.69 99 ILE A O 1
ATOM 807 N N . LYS A 1 100 ? 62.582 -7.49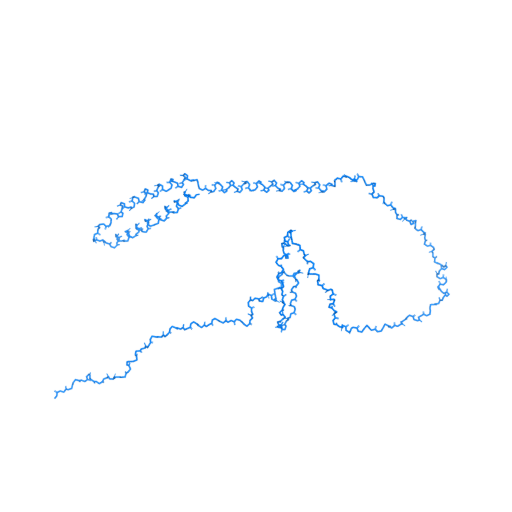4 -14.978 1.00 65.44 100 LYS A N 1
ATOM 808 C CA . LYS A 1 100 ? 63.597 -7.682 -16.028 1.00 65.44 100 LYS A CA 1
ATOM 809 C C . LYS A 1 100 ? 63.118 -8.800 -16.956 1.00 65.44 100 LYS A C 1
ATOM 811 O O . LYS A 1 100 ? 63.092 -9.962 -16.558 1.00 65.44 100 LYS A O 1
ATOM 816 N N . LYS A 1 101 ? 62.717 -8.462 -18.185 1.00 68.44 101 LYS A N 1
ATOM 817 C CA . LYS A 1 101 ? 62.364 -9.473 -19.195 1.00 68.44 101 LYS A CA 1
ATOM 818 C C . LYS A 1 101 ? 63.605 -10.331 -19.504 1.00 68.44 101 LYS A C 1
ATOM 820 O O . LYS A 1 101 ? 64.679 -9.756 -19.692 1.00 68.44 101 LYS A O 1
ATOM 825 N N . PRO A 1 102 ? 63.494 -11.672 -19.551 1.00 69.94 102 PRO A N 1
ATOM 826 C CA . PRO A 1 102 ? 64.628 -12.535 -19.863 1.00 69.94 102 PRO A CA 1
ATOM 827 C C . PRO A 1 102 ? 65.081 -12.337 -21.314 1.00 69.94 102 PRO A C 1
ATOM 829 O O . PRO A 1 102 ? 64.269 -12.065 -22.200 1.00 69.94 102 PRO A O 1
ATOM 832 N N . SER A 1 103 ? 66.385 -12.482 -21.555 1.00 77.00 103 SER A N 1
ATOM 833 C CA . SER A 1 103 ? 66.954 -12.407 -22.903 1.00 77.00 103 SER A CA 1
ATOM 834 C C . SER A 1 103 ? 66.503 -13.612 -23.731 1.00 77.00 103 SER A C 1
ATOM 836 O O . SER A 1 103 ? 66.713 -14.757 -23.332 1.00 77.00 103 SER A O 1
ATOM 838 N N . ILE A 1 104 ? 65.860 -13.351 -24.872 1.00 74.50 104 ILE A N 1
ATOM 839 C CA . ILE A 1 104 ? 65.356 -14.387 -25.779 1.00 74.50 104 ILE A CA 1
ATOM 840 C C . ILE A 1 104 ? 66.540 -14.947 -26.590 1.00 74.50 104 ILE A C 1
ATOM 842 O O . ILE A 1 104 ? 67.239 -14.170 -27.247 1.00 74.50 104 ILE A O 1
ATOM 846 N N . PRO A 1 105 ? 66.780 -16.272 -26.595 1.00 72.56 105 PRO A N 1
ATOM 847 C CA . PRO A 1 105 ? 67.841 -16.873 -27.398 1.00 72.56 105 PRO A CA 1
ATOM 848 C C . PRO A 1 105 ? 67.590 -16.685 -28.902 1.00 72.56 105 PRO A C 1
ATOM 850 O O . PRO A 1 105 ? 66.538 -17.055 -29.426 1.00 72.56 105 PRO A O 1
ATOM 853 N N . ASN A 1 106 ? 68.584 -16.153 -29.618 1.00 68.06 106 ASN A N 1
ATOM 854 C CA . ASN A 1 106 ? 68.561 -15.987 -31.075 1.00 68.06 106 ASN A CA 1
ATOM 855 C C . ASN A 1 106 ? 68.739 -17.344 -31.786 1.00 68.06 106 ASN A C 1
ATOM 857 O O . ASN A 1 106 ? 69.822 -17.674 -32.266 1.00 68.06 106 ASN A O 1
ATOM 861 N N . HIS A 1 107 ? 67.675 -18.148 -31.853 1.00 57.88 107 HIS A N 1
ATOM 862 C CA . HIS A 1 107 ? 67.722 -19.495 -32.439 1.00 57.88 107 HIS A CA 1
ATOM 863 C C . HIS A 1 107 ? 67.685 -19.513 -33.988 1.00 57.88 107 HIS A C 1
ATOM 865 O O . HIS A 1 107 ? 67.881 -20.557 -34.607 1.00 57.88 107 HIS A O 1
ATOM 871 N N . PHE A 1 108 ? 67.495 -18.363 -34.645 1.00 60.31 108 PHE A N 1
ATOM 872 C CA . PHE A 1 108 ? 67.251 -18.253 -36.093 1.00 60.31 108 PHE A CA 1
ATOM 873 C C . PHE A 1 108 ? 68.503 -17.949 -36.947 1.00 60.31 108 PHE A C 1
ATOM 875 O O . PHE A 1 108 ? 68.467 -17.116 -37.847 1.00 60.31 108 PHE A O 1
ATOM 882 N N . LYS A 1 109 ? 69.626 -18.643 -36.716 1.00 62.84 109 LYS A N 1
ATOM 883 C CA . LYS A 1 109 ? 70.782 -18.632 -37.648 1.00 62.84 109 LYS A CA 1
ATOM 884 C C . LYS A 1 109 ? 70.841 -19.871 -38.549 1.00 62.84 109 LYS A C 1
ATOM 886 O O . LYS A 1 109 ? 71.923 -20.301 -38.940 1.00 62.84 109 LYS A O 1
ATOM 891 N N . GLN A 1 110 ? 69.700 -20.466 -38.890 1.00 67.69 110 GLN A N 1
ATOM 892 C CA . GLN A 1 110 ? 69.678 -21.434 -39.985 1.00 67.69 110 GLN A CA 1
ATOM 893 C C . GLN A 1 110 ? 69.791 -20.653 -41.296 1.00 67.69 110 GLN A C 1
ATOM 895 O O . GLN A 1 110 ? 68.909 -19.867 -41.636 1.00 67.69 110 GLN A O 1
ATOM 900 N N . LYS A 1 111 ? 70.917 -20.818 -42.000 1.00 68.62 111 LYS A N 1
ATOM 901 C CA . LYS A 1 111 ? 71.083 -20.286 -43.355 1.00 68.62 111 LYS A CA 1
ATOM 902 C C . LYS A 1 111 ? 70.056 -20.993 -44.236 1.00 68.62 111 LYS A C 1
ATOM 904 O O . LYS A 1 111 ? 70.148 -22.200 -44.432 1.00 68.62 111 LYS A O 1
ATOM 909 N N . VAL A 1 112 ? 69.049 -20.255 -44.690 1.00 70.56 112 VAL A N 1
ATOM 910 C CA . VAL A 1 112 ? 68.068 -20.783 -45.638 1.00 70.56 112 VAL A CA 1
ATOM 911 C C . VAL A 1 112 ? 68.787 -20.995 -46.964 1.00 70.56 112 VAL A C 1
ATOM 913 O O . VAL A 1 112 ? 69.455 -20.089 -47.461 1.00 70.56 112 VAL A O 1
ATOM 916 N N . ASP A 1 113 ? 68.671 -22.200 -47.507 1.00 78.62 113 ASP A N 1
ATOM 917 C CA . ASP A 1 113 ? 69.284 -22.565 -48.777 1.00 78.62 113 ASP A CA 1
ATOM 918 C C . ASP A 1 113 ? 68.511 -21.881 -49.915 1.00 78.62 113 ASP A C 1
ATOM 920 O O . ASP A 1 113 ? 67.369 -22.236 -50.228 1.00 78.62 113 ASP A O 1
ATOM 924 N N . MET A 1 114 ? 69.092 -20.817 -50.473 1.00 79.44 114 MET A N 1
ATOM 925 C CA . MET A 1 114 ? 68.398 -19.914 -51.401 1.00 79.44 114 MET A CA 1
ATOM 926 C C . MET A 1 114 ? 68.005 -20.606 -52.711 1.00 79.44 114 MET A C 1
ATOM 928 O O . MET A 1 114 ? 67.062 -20.173 -53.371 1.00 79.44 114 MET A O 1
ATOM 932 N N . GLU A 1 115 ? 68.699 -21.683 -53.073 1.00 82.38 115 GLU A N 1
ATOM 933 C CA . GLU A 1 115 ? 68.430 -22.476 -54.274 1.00 82.38 115 GLU A CA 1
ATOM 934 C C . GLU A 1 115 ? 67.130 -23.273 -54.131 1.00 82.38 115 GLU A C 1
ATOM 936 O O . GLU A 1 115 ? 66.231 -23.130 -54.959 1.00 82.38 115 GLU A O 1
ATOM 941 N N . LYS A 1 116 ? 66.950 -23.977 -53.005 1.00 81.56 116 LYS A N 1
ATOM 942 C CA . LYS A 1 116 ? 65.683 -24.655 -52.677 1.00 81.56 116 LYS A CA 1
ATOM 943 C C . LYS A 1 116 ? 64.510 -23.685 -52.576 1.00 81.56 116 LYS A C 1
ATOM 945 O O . LYS A 1 116 ? 63.385 -24.026 -52.932 1.00 81.56 116 LYS A O 1
ATOM 950 N N . PHE A 1 117 ? 64.751 -22.467 -52.088 1.00 81.12 117 PHE A N 1
ATOM 951 C CA . PHE A 1 117 ? 63.704 -21.450 -52.009 1.00 81.12 117 PHE A CA 1
ATOM 952 C C . PHE A 1 117 ? 63.275 -20.939 -53.394 1.00 81.12 117 PHE A C 1
ATOM 954 O O . PHE A 1 117 ? 62.083 -20.730 -53.623 1.00 81.12 117 PHE A O 1
ATOM 961 N N . LYS A 1 118 ? 64.222 -20.774 -54.327 1.00 83.19 118 LYS A N 1
ATOM 962 C CA . LYS A 1 118 ? 63.921 -20.407 -55.720 1.00 83.19 118 LYS A CA 1
ATOM 963 C C . LYS A 1 118 ? 63.132 -21.505 -56.428 1.00 83.19 118 LYS A C 1
ATOM 965 O O . LYS A 1 118 ? 62.087 -21.208 -56.999 1.00 83.19 118 LYS A O 1
ATOM 970 N N . GLU A 1 119 ? 63.554 -22.759 -56.286 1.00 86.44 119 GLU A N 1
ATOM 971 C CA . GLU A 1 119 ? 62.841 -23.914 -56.844 1.00 86.44 119 GLU A CA 1
ATOM 972 C C . GLU A 1 119 ? 61.406 -24.020 -56.289 1.00 86.44 119 GLU A C 1
ATOM 974 O O . GLU A 1 119 ? 60.449 -24.243 -57.033 1.00 86.44 119 GLU A O 1
ATOM 979 N N . TYR A 1 120 ? 61.219 -23.768 -54.987 1.00 81.94 120 TYR A N 1
ATOM 980 C CA . TYR A 1 120 ? 59.894 -23.732 -54.364 1.00 81.94 120 TYR A CA 1
ATOM 981 C C . TYR A 1 120 ? 58.996 -22.610 -54.912 1.00 81.94 120 TYR A C 1
ATOM 983 O O . TYR A 1 120 ? 57.783 -22.794 -55.022 1.00 81.94 120 TYR A O 1
ATOM 991 N N . LEU A 1 121 ? 59.558 -21.443 -55.241 1.00 78.75 121 LEU A N 1
ATOM 992 C CA . LEU A 1 121 ? 58.801 -20.340 -55.839 1.00 78.75 121 LEU A CA 1
ATOM 993 C C . LEU A 1 121 ? 58.414 -20.623 -57.294 1.00 78.75 121 LEU A C 1
ATOM 995 O O . LEU A 1 121 ? 57.303 -20.267 -57.692 1.00 78.75 121 LEU A O 1
ATOM 999 N N . GLU A 1 122 ? 59.291 -21.268 -58.062 1.00 80.94 122 GLU A N 1
ATOM 1000 C CA . GLU A 1 122 ? 59.057 -21.606 -59.472 1.00 80.94 122 GLU A CA 1
ATOM 1001 C C . GLU A 1 122 ? 58.036 -22.735 -59.639 1.00 80.94 122 GLU A C 1
ATOM 1003 O O . GLU A 1 122 ? 57.139 -22.634 -60.477 1.00 80.94 122 GLU A O 1
ATOM 1008 N N . ASN A 1 123 ? 58.090 -23.754 -58.779 1.00 77.25 123 ASN A N 1
ATOM 1009 C CA . ASN A 1 123 ? 57.171 -24.893 -58.818 1.00 77.25 123 ASN A CA 1
ATOM 1010 C C . ASN A 1 123 ? 55.851 -24.647 -58.071 1.00 77.25 123 ASN A C 1
ATOM 1012 O O . ASN A 1 123 ? 55.004 -25.540 -57.975 1.00 77.25 123 ASN A O 1
ATOM 1016 N N . LYS A 1 124 ? 55.640 -23.444 -57.521 1.00 78.00 124 LYS A N 1
ATOM 1017 C CA . LYS A 1 124 ? 54.430 -23.149 -56.754 1.00 78.00 124 LYS A CA 1
ATOM 1018 C C . LYS A 1 124 ? 53.221 -23.089 -57.693 1.00 78.00 124 LYS A C 1
ATOM 1020 O O . LYS A 1 124 ? 53.188 -22.235 -58.585 1.00 78.00 124 LYS A O 1
ATOM 1025 N N . PRO A 1 125 ? 52.173 -23.907 -57.479 1.00 73.88 125 PRO A N 1
ATOM 1026 C CA . PRO A 1 125 ? 50.961 -23.799 -58.275 1.00 73.88 125 PRO A CA 1
ATOM 1027 C C . PRO A 1 125 ? 50.389 -22.388 -58.108 1.00 73.88 125 PRO A C 1
ATOM 1029 O O . PRO A 1 125 ? 50.104 -21.944 -56.989 1.00 73.88 125 PRO A O 1
ATOM 1032 N N . LYS A 1 126 ? 50.246 -21.656 -59.220 1.00 71.06 126 LYS A N 1
ATOM 1033 C CA . LYS A 1 126 ? 49.612 -20.334 -59.221 1.00 71.06 126 LYS A CA 1
ATOM 1034 C C . LYS A 1 126 ? 48.190 -20.515 -58.699 1.00 71.06 126 LYS A C 1
ATOM 1036 O O . LYS A 1 126 ? 47.347 -21.084 -59.388 1.00 71.06 126 LYS A O 1
ATOM 1041 N N . ARG A 1 127 ? 47.928 -20.048 -57.472 1.00 72.56 127 ARG A N 1
ATOM 1042 C CA . ARG A 1 127 ? 46.573 -20.017 -56.907 1.00 72.56 127 ARG A CA 1
ATOM 1043 C C . ARG A 1 127 ? 45.676 -19.319 -57.936 1.00 72.56 127 ARG A C 1
ATOM 1045 O O . ARG A 1 127 ? 46.040 -18.212 -58.351 1.00 72.56 127 ARG A O 1
ATOM 1052 N N . PRO A 1 128 ? 44.550 -19.918 -58.367 1.00 68.50 128 PRO A N 1
ATOM 1053 C CA . PRO A 1 128 ? 43.613 -19.204 -59.219 1.00 68.50 128 PRO A CA 1
ATOM 1054 C C . PRO A 1 128 ? 43.267 -17.909 -58.491 1.00 68.50 128 PRO A C 1
ATOM 1056 O O . PRO A 1 128 ? 42.977 -17.933 -57.292 1.00 68.50 128 PRO A O 1
ATOM 1059 N N . LYS A 1 129 ? 43.393 -16.770 -59.181 1.00 65.94 129 LYS A N 1
ATOM 1060 C CA . LYS A 1 129 ? 42.985 -15.477 -58.635 1.00 65.94 129 LYS A CA 1
ATOM 1061 C C . LYS A 1 129 ? 41.489 -15.600 -58.356 1.00 65.94 129 LYS A C 1
ATOM 1063 O O . LYS A 1 129 ? 40.687 -15.438 -59.269 1.00 65.94 129 LYS A O 1
ATOM 1068 N N . SER A 1 130 ? 41.116 -15.950 -57.125 1.00 64.44 130 SER A N 1
ATOM 1069 C CA . SER A 1 130 ? 39.741 -15.843 -56.649 1.00 64.44 130 SER A CA 1
ATOM 1070 C C . SER A 1 130 ? 39.284 -14.451 -57.042 1.00 64.44 130 SER A C 1
ATOM 1072 O O . SER A 1 130 ? 39.985 -13.493 -56.703 1.00 64.44 130 SER A O 1
ATOM 1074 N N . ALA A 1 131 ? 38.204 -14.349 -57.816 1.00 65.88 131 ALA A N 1
ATOM 1075 C CA . ALA A 1 131 ? 37.674 -13.074 -58.267 1.00 65.88 131 ALA A CA 1
ATOM 1076 C C . ALA A 1 131 ? 37.406 -12.229 -57.020 1.00 65.88 131 ALA A C 1
ATOM 1078 O O . ALA A 1 131 ? 36.424 -12.444 -56.314 1.00 65.88 131 ALA A O 1
ATOM 1079 N N . GLY A 1 132 ? 38.355 -11.354 -56.682 1.00 66.25 132 GLY A N 1
ATOM 1080 C CA . GLY A 1 132 ? 38.281 -10.541 -55.485 1.00 66.25 132 GLY A CA 1
ATOM 1081 C C . GLY A 1 132 ? 37.060 -9.664 -55.644 1.00 66.25 132 GLY A C 1
ATOM 1082 O O . GLY A 1 132 ? 37.064 -8.754 -56.475 1.00 66.25 132 GLY A O 1
ATOM 1083 N N . GLN A 1 133 ? 35.995 -9.965 -54.903 1.00 72.69 133 GLN A N 1
ATO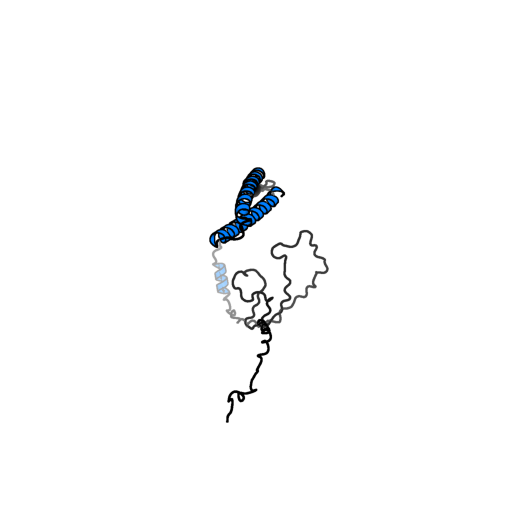M 1084 C CA . GLN A 1 133 ? 34.868 -9.057 -54.818 1.00 72.69 133 GLN A CA 1
ATOM 1085 C C . GLN A 1 133 ? 35.425 -7.776 -54.211 1.00 72.69 133 GLN A C 1
ATOM 1087 O O . GLN A 1 133 ? 35.806 -7.744 -53.041 1.00 72.69 133 GLN A O 1
ATOM 1092 N N . LYS A 1 134 ? 35.549 -6.730 -55.033 1.00 74.19 134 LYS A N 1
ATOM 1093 C CA . LYS A 1 134 ? 35.866 -5.400 -54.523 1.00 74.19 134 LYS A CA 1
ATOM 1094 C C . LYS A 1 134 ? 34.790 -5.067 -53.484 1.00 74.19 134 LYS A C 1
ATOM 1096 O O . LYS A 1 134 ? 33.616 -5.334 -53.762 1.00 74.19 134 LYS A O 1
ATOM 1101 N N . PRO A 1 135 ? 35.155 -4.532 -52.306 1.00 77.31 135 PRO A N 1
ATOM 1102 C CA . PRO A 1 135 ? 34.167 -4.146 -51.312 1.00 77.31 135 PRO A CA 1
ATOM 1103 C C . PRO A 1 135 ? 33.185 -3.187 -51.983 1.00 77.31 135 PRO A C 1
ATOM 1105 O O . PRO A 1 135 ? 33.576 -2.126 -52.473 1.00 77.31 135 PRO A O 1
ATOM 1108 N N . LYS A 1 136 ? 31.922 -3.607 -52.097 1.00 80.38 136 LYS A N 1
ATOM 1109 C CA . LYS A 1 136 ? 30.882 -2.774 -52.696 1.00 80.38 136 LYS A CA 1
ATOM 1110 C C . LYS A 1 136 ? 30.734 -1.546 -51.803 1.00 80.38 136 LYS A C 1
ATOM 1112 O O . LYS A 1 136 ? 30.428 -1.685 -50.621 1.00 80.38 136 LYS A O 1
ATOM 1117 N N . GLN A 1 137 ? 30.966 -0.360 -52.358 1.00 82.44 137 GLN A N 1
ATOM 1118 C CA . GLN A 1 137 ? 30.640 0.887 -51.677 1.00 82.44 137 GLN A CA 1
ATOM 1119 C C . GLN A 1 137 ? 29.114 0.927 -51.520 1.00 82.44 137 GLN A C 1
ATOM 1121 O O . GLN A 1 137 ? 28.387 1.006 -52.509 1.00 82.44 137 GLN A O 1
ATOM 1126 N N . MET A 1 138 ? 28.631 0.757 -50.288 1.00 83.06 138 MET A N 1
ATOM 1127 C CA . MET A 1 138 ? 27.205 0.814 -49.968 1.00 83.06 138 MET A CA 1
ATOM 1128 C C . MET A 1 138 ? 26.790 2.276 -49.825 1.00 83.06 138 MET A C 1
ATOM 1130 O O . MET A 1 138 ? 27.355 3.011 -49.018 1.00 83.06 138 MET A O 1
ATOM 1134 N N . ASP A 1 139 ? 25.796 2.685 -50.604 1.00 88.31 139 ASP A N 1
ATOM 1135 C CA . ASP A 1 139 ? 25.196 4.012 -50.520 1.00 88.31 139 ASP A CA 1
ATOM 1136 C C . ASP A 1 139 ? 24.149 4.023 -49.395 1.00 88.31 139 ASP A C 1
ATOM 1138 O O . ASP A 1 139 ? 23.061 3.458 -49.522 1.00 88.31 139 ASP A O 1
ATOM 1142 N N . TYR A 1 140 ? 24.495 4.626 -48.256 1.00 86.69 140 TYR A N 1
ATOM 1143 C CA . TYR A 1 140 ? 23.654 4.621 -47.055 1.00 86.69 140 TYR A CA 1
ATOM 1144 C C . TYR A 1 140 ? 22.351 5.420 -47.202 1.00 86.69 140 TYR A C 1
ATOM 1146 O O . TYR A 1 140 ? 21.455 5.246 -46.371 1.00 86.69 140 TYR A O 1
ATOM 1154 N N . PHE A 1 141 ? 22.230 6.260 -48.236 1.00 87.75 141 PHE A N 1
ATOM 1155 C CA . PHE A 1 141 ? 21.039 7.071 -48.501 1.00 87.75 141 PHE A CA 1
ATOM 1156 C C . PHE A 1 141 ? 19.955 6.315 -49.271 1.00 87.75 141 PHE A C 1
ATOM 1158 O O . PHE A 1 141 ? 18.794 6.709 -49.243 1.00 87.75 141 PHE A O 1
ATOM 1165 N N . LYS A 1 142 ? 20.299 5.192 -49.909 1.00 90.00 142 LYS A N 1
ATOM 1166 C CA . LYS A 1 142 ? 19.367 4.378 -50.706 1.00 90.00 142 LYS A CA 1
ATOM 1167 C C . LYS A 1 142 ? 18.699 3.266 -49.896 1.00 90.00 142 LYS A C 1
ATOM 1169 O O . LYS A 1 142 ? 18.381 2.212 -50.431 1.00 90.00 142 LYS A O 1
ATOM 1174 N N . LYS A 1 143 ? 18.523 3.470 -48.588 1.00 92.12 143 LYS A N 1
ATOM 1175 C CA . LYS A 1 143 ? 17.785 2.526 -47.740 1.00 92.12 143 LYS A CA 1
ATOM 1176 C C . LYS A 1 143 ? 16.284 2.735 -47.941 1.00 92.12 143 LYS A C 1
ATOM 1178 O O . LYS A 1 143 ? 15.802 3.847 -47.760 1.00 92.12 143 LYS A O 1
ATOM 1183 N N . ASP A 1 144 ? 15.535 1.664 -48.184 1.00 91.25 144 ASP A N 1
ATOM 1184 C CA . ASP A 1 144 ? 14.067 1.705 -48.372 1.00 91.25 144 ASP A CA 1
ATOM 1185 C C . ASP A 1 144 ? 13.294 2.223 -47.143 1.00 91.25 144 ASP A C 1
ATOM 1187 O O . ASP A 1 144 ? 12.127 2.631 -47.214 1.00 91.25 144 ASP A O 1
ATOM 1191 N N . THR A 1 145 ? 13.956 2.179 -45.986 1.00 90.50 145 THR A N 1
ATOM 1192 C CA . THR A 1 145 ? 13.454 2.644 -44.692 1.00 90.50 145 THR A CA 1
ATOM 1193 C C . THR A 1 145 ? 13.971 4.031 -44.317 1.00 90.50 145 THR A C 1
ATOM 1195 O O . THR A 1 145 ? 13.719 4.485 -43.202 1.00 90.50 145 THR A O 1
ATOM 1198 N N . PHE A 1 146 ? 14.721 4.708 -45.192 1.00 92.69 146 PHE A N 1
ATOM 1199 C CA . PHE A 1 146 ? 15.199 6.058 -44.916 1.00 92.69 146 PHE A CA 1
ATOM 1200 C C . PHE A 1 146 ? 14.003 7.002 -44.714 1.00 92.69 146 PHE A C 1
ATOM 1202 O O . PHE A 1 146 ? 13.078 7.033 -45.522 1.00 92.69 146 PHE A O 1
ATOM 1209 N N . GLY A 1 147 ? 13.985 7.721 -43.589 1.00 92.81 147 GLY A N 1
ATOM 1210 C CA . GLY A 1 147 ? 12.877 8.601 -43.199 1.00 92.81 147 GLY A CA 1
ATOM 1211 C C . GLY A 1 147 ? 11.650 7.908 -42.586 1.00 92.81 147 GLY A C 1
ATOM 1212 O O . GLY A 1 147 ? 10.763 8.602 -42.098 1.00 92.81 147 GLY A O 1
ATOM 1213 N N . LYS A 1 148 ? 11.588 6.569 -42.550 1.00 94.75 148 LYS A N 1
ATOM 1214 C CA . LYS A 1 148 ? 10.504 5.827 -41.881 1.00 94.75 148 LYS A CA 1
ATOM 1215 C C . LYS A 1 148 ? 10.884 5.501 -40.439 1.00 94.75 148 LYS A C 1
ATOM 1217 O O . LYS A 1 148 ? 12.039 5.189 -40.148 1.00 94.75 148 LYS A O 1
ATOM 1222 N N . VAL A 1 149 ? 9.903 5.537 -39.538 1.00 94.88 149 VAL A N 1
ATOM 1223 C CA . VAL A 1 149 ? 10.088 5.081 -38.156 1.00 94.88 149 VAL A CA 1
ATOM 1224 C C . VAL A 1 149 ? 10.207 3.551 -38.163 1.00 94.88 149 VAL A C 1
ATOM 1226 O O . VAL A 1 149 ? 9.351 2.882 -38.738 1.00 94.88 149 VAL A O 1
ATOM 1229 N N . PRO A 1 150 ? 11.255 2.970 -37.558 1.00 96.19 150 PRO A N 1
ATOM 1230 C CA . PRO A 1 150 ? 11.372 1.524 -37.438 1.00 96.19 150 PRO A CA 1
ATOM 1231 C C . PRO A 1 150 ? 10.223 0.894 -36.641 1.00 96.19 150 PRO A C 1
ATOM 1233 O O . PRO A 1 150 ? 9.861 1.385 -35.571 1.00 96.19 150 PRO A O 1
ATOM 1236 N N . GLU A 1 151 ? 9.736 -0.257 -37.103 1.00 95.62 151 GLU A N 1
ATOM 1237 C CA . GLU A 1 151 ? 8.610 -0.994 -36.504 1.00 95.62 151 GLU A CA 1
ATOM 1238 C C . GLU A 1 151 ? 8.808 -1.279 -35.002 1.00 95.62 151 GLU A C 1
ATOM 1240 O O . GLU A 1 151 ? 7.878 -1.185 -34.203 1.00 95.62 151 GLU A O 1
ATOM 1245 N N . TYR A 1 152 ? 10.040 -1.575 -34.575 1.00 95.88 152 TYR A N 1
ATOM 1246 C CA . TYR A 1 152 ? 10.328 -1.846 -33.163 1.00 95.88 152 TYR A CA 1
ATOM 1247 C C . TYR A 1 152 ? 10.099 -0.619 -32.262 1.00 95.88 152 TYR A C 1
ATOM 1249 O O . TYR A 1 152 ? 9.720 -0.777 -31.103 1.00 95.88 152 TYR A O 1
ATOM 1257 N N . LEU A 1 153 ? 10.297 0.603 -32.774 1.00 96.12 153 LEU A N 1
ATOM 1258 C CA . LEU A 1 153 ? 10.021 1.826 -32.015 1.00 96.12 153 LEU A CA 1
ATOM 1259 C C . LEU A 1 153 ? 8.517 2.043 -31.840 1.00 96.12 153 LEU A C 1
ATOM 1261 O O . LEU A 1 153 ? 8.090 2.519 -30.788 1.00 96.12 153 LEU A O 1
ATOM 1265 N N . GLU A 1 154 ? 7.720 1.676 -32.843 1.00 95.69 154 GLU A N 1
ATOM 1266 C CA . GLU A 1 154 ? 6.259 1.721 -32.758 1.00 95.69 154 GLU A CA 1
ATOM 1267 C C . GLU A 1 154 ? 5.738 0.706 -31.741 1.00 95.69 154 GLU A C 1
ATOM 1269 O O . GLU A 1 154 ? 4.942 1.075 -30.877 1.00 95.69 154 GLU A O 1
ATOM 1274 N N . LYS A 1 155 ? 6.276 -0.523 -31.751 1.00 97.56 155 LYS A N 1
ATOM 1275 C CA . LYS A 1 155 ? 5.990 -1.536 -30.721 1.00 97.56 155 LYS A CA 1
ATOM 1276 C C . LYS A 1 155 ? 6.293 -1.006 -29.322 1.00 97.56 155 LYS A C 1
ATOM 1278 O O . LYS A 1 155 ? 5.407 -0.976 -28.479 1.00 97.56 155 LYS A O 1
ATOM 1283 N N . MET A 1 156 ? 7.487 -0.449 -29.098 1.00 96.94 156 MET A N 1
ATOM 1284 C CA . MET A 1 156 ? 7.833 0.126 -27.791 1.00 96.94 156 MET A CA 1
ATOM 1285 C C . MET A 1 156 ? 6.924 1.286 -27.366 1.00 96.94 156 MET A C 1
ATOM 1287 O O . MET A 1 156 ? 6.703 1.478 -26.170 1.00 96.94 156 MET A O 1
ATOM 1291 N N . ARG A 1 157 ? 6.434 2.104 -28.306 1.00 97.44 157 ARG A N 1
ATOM 1292 C CA . ARG A 1 157 ? 5.484 3.182 -27.998 1.00 97.44 157 ARG A CA 1
ATOM 1293 C C . ARG A 1 157 ? 4.153 2.599 -27.526 1.00 97.44 157 ARG A C 1
ATOM 1295 O O . ARG A 1 157 ? 3.633 3.054 -26.509 1.00 97.44 157 ARG A O 1
ATOM 1302 N N . ASN A 1 158 ? 3.641 1.600 -28.237 1.00 97.62 158 ASN A N 1
ATOM 1303 C CA . ASN A 1 158 ? 2.378 0.946 -27.910 1.00 97.62 158 ASN A CA 1
ATOM 1304 C C . ASN A 1 158 ? 2.472 0.192 -26.577 1.00 97.62 158 ASN A C 1
ATOM 1306 O O . ASN A 1 158 ? 1.623 0.400 -25.716 1.00 97.62 158 ASN A O 1
ATOM 1310 N N . ASP A 1 159 ? 3.556 -0.553 -26.347 1.00 97.31 159 ASP A N 1
ATOM 1311 C CA . ASP A 1 159 ? 3.808 -1.256 -25.083 1.00 97.31 159 ASP A CA 1
ATOM 1312 C C . ASP A 1 159 ? 3.851 -0.290 -23.892 1.00 97.31 159 ASP A C 1
ATOM 1314 O O . ASP A 1 159 ? 3.328 -0.576 -22.815 1.00 97.31 159 ASP A O 1
ATOM 1318 N N . LYS A 1 160 ? 4.484 0.880 -24.064 1.00 97.06 160 LYS A N 1
ATOM 1319 C CA . LYS A 1 160 ? 4.509 1.923 -23.027 1.00 97.06 160 LYS A CA 1
ATOM 1320 C C . LYS A 1 160 ? 3.111 2.457 -22.733 1.00 97.06 160 LYS A C 1
ATOM 1322 O O . LYS A 1 160 ? 2.774 2.634 -21.566 1.00 97.06 160 LYS A O 1
ATOM 1327 N N . LEU A 1 161 ? 2.317 2.709 -23.771 1.00 97.50 161 LEU A N 1
ATOM 1328 C CA . LEU A 1 161 ? 0.953 3.213 -23.630 1.00 97.50 161 LEU A CA 1
ATOM 1329 C C . LEU A 1 161 ? 0.037 2.187 -22.949 1.00 97.50 161 LEU A C 1
ATOM 1331 O O . LEU A 1 161 ? -0.790 2.544 -22.113 1.00 97.50 161 LEU A O 1
ATOM 1335 N N . GLU A 1 162 ? 0.189 0.908 -23.286 1.00 96.94 162 GLU A N 1
ATOM 1336 C CA . GLU A 1 162 ? -0.581 -0.172 -22.675 1.00 96.94 162 GLU A CA 1
ATOM 1337 C C . GLU A 1 162 ? -0.233 -0.341 -21.193 1.00 96.94 162 GLU A C 1
ATOM 1339 O O . GLU A 1 162 ? -1.136 -0.406 -20.359 1.00 96.94 162 GLU A O 1
ATOM 1344 N N . LYS A 1 163 ? 1.058 -0.303 -20.842 1.00 96.62 163 LYS A N 1
ATOM 1345 C CA . LYS A 1 163 ? 1.504 -0.334 -19.440 1.00 96.62 163 LYS A CA 1
ATOM 1346 C C . LYS A 1 163 ? 0.931 0.819 -18.622 1.00 96.62 163 LYS A C 1
ATOM 1348 O O . LYS A 1 163 ? 0.407 0.581 -17.542 1.00 96.62 163 LYS A O 1
ATOM 1353 N N . GLN A 1 164 ? 0.957 2.043 -19.154 1.00 96.06 164 GLN A N 1
ATOM 1354 C CA . GLN A 1 164 ? 0.360 3.203 -18.480 1.00 96.06 164 GLN A CA 1
ATOM 1355 C C . GLN A 1 164 ? -1.132 2.996 -18.203 1.00 96.06 164 GLN A C 1
ATOM 1357 O O . GLN A 1 164 ? -1.602 3.255 -17.099 1.00 96.06 164 GLN A O 1
ATOM 1362 N N . ARG A 1 165 ? -1.873 2.460 -19.178 1.00 96.75 165 ARG A N 1
ATOM 1363 C CA . ARG A 1 165 ? -3.299 2.153 -19.012 1.00 96.75 165 ARG A CA 1
ATOM 1364 C C . ARG A 1 165 ? -3.539 1.102 -17.927 1.00 96.75 165 ARG A C 1
ATOM 1366 O O . ARG A 1 165 ? -4.438 1.267 -17.108 1.00 96.75 165 ARG A O 1
ATOM 1373 N N . GLN A 1 166 ? -2.740 0.036 -17.912 1.00 96.44 166 GLN A N 1
ATOM 1374 C CA . GLN A 1 166 ? -2.834 -1.016 -16.897 1.00 96.44 166 GLN A CA 1
ATOM 1375 C C . GLN A 1 166 ? -2.545 -0.467 -15.492 1.00 96.44 166 GLN A C 1
ATOM 1377 O O . GLN A 1 166 ? -3.298 -0.742 -14.558 1.00 96.44 166 GLN A O 1
ATOM 1382 N N . GLU A 1 167 ? -1.507 0.360 -15.351 1.00 95.25 167 GLU A N 1
ATOM 1383 C CA . GLU A 1 167 ? -1.160 1.025 -14.091 1.00 95.25 167 GLU A CA 1
ATOM 1384 C C . GLU A 1 167 ? -2.293 1.945 -13.604 1.00 95.25 167 GLU A C 1
ATOM 1386 O O . GLU A 1 167 ? -2.682 1.895 -12.435 1.00 95.25 167 GLU A O 1
ATOM 1391 N N . GLU A 1 168 ? -2.879 2.751 -14.493 1.00 95.31 168 GLU A N 1
ATOM 1392 C CA . GLU A 1 168 ? -4.019 3.615 -14.167 1.00 95.31 168 GLU A CA 1
ATOM 1393 C C . GLU A 1 168 ? -5.251 2.816 -13.720 1.00 95.31 168 GLU A C 1
ATOM 1395 O O . GLU A 1 168 ? -5.916 3.182 -12.743 1.00 95.31 168 GLU A O 1
ATOM 1400 N N . GLU A 1 169 ? -5.555 1.704 -14.394 1.00 95.94 169 GLU A N 1
ATOM 1401 C CA . GLU A 1 169 ? -6.647 0.814 -14.005 1.00 95.94 169 GLU A CA 1
ATOM 1402 C C . GLU A 1 169 ? -6.407 0.162 -12.642 1.00 95.94 169 GLU A C 1
ATOM 1404 O O . GLU A 1 169 ? -7.334 0.094 -11.829 1.00 95.94 169 GLU A O 1
ATOM 1409 N N . GLU A 1 170 ? -5.180 -0.276 -12.356 1.00 95.75 170 GLU A N 1
ATOM 1410 C CA . GLU A 1 170 ? -4.811 -0.848 -11.063 1.00 95.75 170 GLU A CA 1
ATOM 1411 C C . GLU A 1 170 ? -4.925 0.196 -9.944 1.00 95.75 170 GLU A C 1
ATOM 1413 O O . GLU A 1 170 ? -5.506 -0.076 -8.890 1.00 95.75 170 GLU A O 1
ATOM 1418 N N . ILE A 1 171 ? -4.459 1.425 -10.185 1.00 95.25 171 ILE A N 1
ATOM 1419 C CA . ILE A 1 171 ? -4.632 2.547 -9.254 1.00 95.25 171 ILE A CA 1
ATOM 1420 C C . ILE A 1 171 ? -6.122 2.810 -9.016 1.00 95.25 171 ILE A C 1
ATOM 1422 O O . ILE A 1 171 ? -6.536 3.019 -7.872 1.00 95.25 171 ILE A O 1
ATOM 1426 N N . ARG A 1 172 ? -6.949 2.775 -10.067 1.00 94.12 172 ARG A N 1
ATOM 1427 C CA . ARG A 1 172 ? -8.400 2.966 -9.950 1.00 94.12 172 ARG A CA 1
ATOM 1428 C C . ARG A 1 172 ? -9.056 1.845 -9.144 1.00 94.12 172 ARG A C 1
ATOM 1430 O O . ARG A 1 172 ? -9.915 2.142 -8.316 1.00 94.12 172 ARG A O 1
ATOM 1437 N N . ARG A 1 173 ? -8.657 0.586 -9.351 1.00 93.62 173 ARG A N 1
ATOM 1438 C CA . ARG A 1 173 ? -9.138 -0.566 -8.567 1.00 93.62 173 ARG A CA 1
ATOM 1439 C C . ARG A 1 173 ? -8.753 -0.432 -7.097 1.00 93.62 173 ARG A C 1
ATOM 1441 O O . ARG A 1 173 ? -9.640 -0.444 -6.254 1.00 93.62 173 ARG A O 1
ATOM 1448 N N . LYS A 1 174 ? -7.480 -0.155 -6.798 1.00 93.25 174 LYS A N 1
ATOM 1449 C CA . LYS A 1 174 ? -6.998 0.060 -5.422 1.00 93.25 174 LYS A CA 1
ATOM 1450 C C . LYS A 1 174 ? -7.705 1.218 -4.722 1.00 93.25 174 LYS A C 1
ATOM 1452 O O . LYS A 1 174 ? -7.942 1.150 -3.521 1.00 93.25 174 LYS A O 1
ATOM 1457 N N . LYS A 1 175 ? -8.029 2.300 -5.441 1.00 89.56 175 LYS A N 1
ATOM 1458 C CA . LYS A 1 175 ? -8.818 3.412 -4.884 1.00 89.56 175 LYS A CA 1
ATOM 1459 C C . LYS A 1 175 ? -10.234 2.966 -4.524 1.00 89.56 175 LYS A C 1
ATOM 1461 O O . LYS A 1 175 ? -10.645 3.205 -3.397 1.00 89.56 175 LYS A O 1
ATOM 1466 N N . LYS A 1 176 ? -10.926 2.266 -5.430 1.00 87.19 176 LYS A N 1
ATOM 1467 C CA . LYS A 1 176 ? -12.266 1.718 -5.163 1.00 87.19 176 LYS A CA 1
ATOM 1468 C C . LYS A 1 176 ? -12.262 0.750 -3.983 1.00 87.19 176 LYS A C 1
ATOM 1470 O O . LYS A 1 176 ? -13.037 0.944 -3.065 1.00 87.19 176 LYS A O 1
ATOM 1475 N N . GLU A 1 177 ? -11.325 -0.196 -3.942 1.00 86.88 177 GLU A N 1
ATOM 1476 C CA . GLU A 1 177 ? -11.183 -1.130 -2.816 1.00 86.88 177 GLU A CA 1
ATOM 1477 C C . GLU A 1 177 ? -10.932 -0.405 -1.488 1.00 86.88 177 GLU A C 1
ATOM 1479 O O . GLU A 1 177 ? -11.513 -0.764 -0.468 1.00 86.88 177 GLU A O 1
ATOM 1484 N N . LYS A 1 178 ? -10.095 0.641 -1.485 1.00 82.31 178 LYS A N 1
ATOM 1485 C CA . LYS A 1 178 ? -9.880 1.472 -0.292 1.00 82.31 178 LYS A CA 1
ATOM 1486 C C . LYS A 1 178 ? -11.137 2.225 0.121 1.00 82.31 178 LYS A C 1
ATOM 1488 O O . LYS A 1 178 ? -11.364 2.379 1.315 1.00 82.31 178 LYS A O 1
ATOM 1493 N N . ASP A 1 179 ? -11.909 2.731 -0.831 1.00 78.69 179 ASP A N 1
ATOM 1494 C CA . ASP A 1 179 ? -13.152 3.442 -0.544 1.00 78.69 179 ASP A CA 1
ATOM 1495 C C . ASP A 1 179 ? -14.255 2.485 -0.066 1.00 78.69 179 ASP A C 1
ATOM 1497 O O . ASP A 1 179 ? -14.990 2.838 0.851 1.00 78.69 179 ASP A O 1
ATOM 1501 N N . ASP A 1 180 ? -14.296 1.253 -0.579 1.00 77.75 180 ASP A N 1
ATOM 1502 C CA . ASP A 1 180 ? -15.199 0.190 -0.124 1.00 77.75 180 ASP A CA 1
ATOM 1503 C C . ASP A 1 180 ? -14.813 -0.344 1.270 1.00 77.75 180 ASP A C 1
ATOM 1505 O O . ASP A 1 180 ? -15.683 -0.690 2.068 1.00 77.75 180 ASP A O 1
ATOM 1509 N N . GLN A 1 181 ? -13.514 -0.381 1.599 1.00 75.19 181 GLN A N 1
ATOM 1510 C CA . GLN A 1 181 ? -13.020 -0.744 2.936 1.00 75.19 181 GLN A CA 1
ATOM 1511 C C . GLN A 1 181 ? -13.215 0.359 3.982 1.00 75.19 181 GLN A C 1
ATOM 1513 O O . GLN A 1 181 ? -13.191 0.076 5.183 1.00 75.19 181 GLN A O 1
ATOM 1518 N N . LYS A 1 182 ? -13.391 1.621 3.572 1.00 78.12 182 LYS A N 1
ATOM 1519 C CA . LYS A 1 182 ? -13.707 2.694 4.517 1.00 78.12 182 LYS A CA 1
ATOM 1520 C C . LYS A 1 182 ? -15.107 2.454 5.063 1.00 78.12 182 LYS A C 1
ATOM 1522 O O . LYS A 1 182 ? -16.100 2.536 4.344 1.00 78.12 182 LYS A O 1
ATOM 1527 N N . VAL A 1 183 ? -15.182 2.192 6.365 1.00 75.50 183 VAL A N 1
ATOM 1528 C CA . VAL A 1 183 ? -16.455 2.076 7.078 1.00 75.50 183 VAL A CA 1
ATOM 1529 C C . VAL A 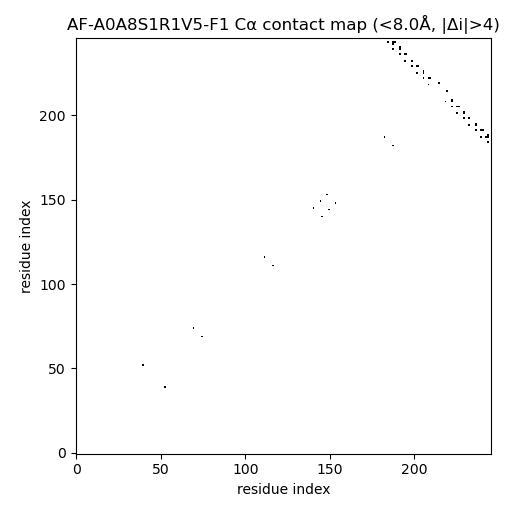1 183 ? -17.264 3.346 6.827 1.00 75.50 183 VAL A C 1
ATOM 1531 O O . VAL A 1 183 ? -16.791 4.461 7.067 1.00 75.50 183 VAL A O 1
ATOM 1534 N N . LYS A 1 184 ? -18.487 3.188 6.317 1.00 82.31 184 LYS A N 1
ATOM 1535 C CA . LYS A 1 184 ? -19.373 4.321 6.056 1.00 82.31 184 LYS A CA 1
ATOM 1536 C C . LYS A 1 184 ? -19.641 5.046 7.372 1.00 82.31 184 LYS A C 1
ATOM 1538 O O . LYS A 1 184 ? -19.986 4.418 8.372 1.00 82.31 184 LYS A O 1
ATOM 1543 N N . LYS A 1 185 ? -19.569 6.380 7.362 1.00 82.19 185 LYS A N 1
ATOM 1544 C CA . LYS A 1 185 ? -19.827 7.205 8.559 1.00 82.19 185 LYS A CA 1
ATOM 1545 C C . LYS A 1 185 ? -21.199 6.924 9.190 1.00 82.19 185 LYS A C 1
ATOM 1547 O O . LYS A 1 185 ? -21.334 6.960 10.409 1.00 82.19 185 LYS A O 1
ATOM 1552 N N . GLY A 1 186 ? -22.195 6.574 8.371 1.00 84.44 186 GLY A N 1
ATOM 1553 C CA . GLY A 1 186 ? -23.525 6.181 8.845 1.00 84.44 186 GLY A CA 1
ATOM 1554 C C . GLY A 1 186 ? -23.538 4.892 9.674 1.00 84.44 186 GLY A C 1
ATOM 1555 O O . GLY A 1 186 ? -24.301 4.796 10.631 1.00 84.44 186 GLY A O 1
ATOM 1556 N N . ASP A 1 187 ? -22.674 3.926 9.361 1.00 88.06 187 ASP A N 1
ATOM 1557 C CA . ASP A 1 187 ? -22.583 2.676 10.121 1.00 88.06 187 ASP A CA 1
ATOM 1558 C C . ASP A 1 187 ? -21.839 2.898 11.445 1.00 88.06 187 ASP A C 1
ATOM 1560 O O . ASP A 1 187 ? -22.269 2.395 12.481 1.00 88.06 187 ASP A O 1
ATOM 1564 N N . VAL A 1 188 ? -20.803 3.750 11.445 1.00 91.06 188 VAL A N 1
ATOM 1565 C CA . VAL A 1 188 ? -20.112 4.197 12.671 1.00 91.06 188 VAL A CA 1
ATOM 1566 C C . VAL A 1 188 ? -21.094 4.856 13.643 1.00 91.06 188 VAL A C 1
ATOM 1568 O O . VAL A 1 188 ? -21.102 4.523 14.827 1.00 91.06 188 VAL A O 1
ATOM 1571 N N . PHE A 1 189 ? -21.962 5.742 13.145 1.00 92.81 189 PHE A N 1
ATOM 1572 C CA . PHE A 1 189 ? -22.972 6.412 13.965 1.00 92.81 189 PHE A CA 1
ATOM 1573 C C . PHE A 1 189 ? -23.966 5.423 14.594 1.00 92.81 189 PHE A C 1
ATOM 1575 O O . PHE A 1 189 ? -24.229 5.496 15.794 1.00 92.81 189 PHE A O 1
ATOM 1582 N N . LYS A 1 190 ? -24.473 4.456 13.816 1.00 94.62 190 LYS A N 1
ATOM 1583 C CA . LYS A 1 190 ? -25.379 3.412 14.328 1.00 94.62 190 LYS A CA 1
ATOM 1584 C C . LYS A 1 190 ? -24.729 2.586 15.439 1.00 94.62 190 LYS A C 1
ATOM 1586 O O . LYS A 1 190 ? -25.355 2.354 16.470 1.00 94.62 190 LYS A O 1
ATOM 1591 N N . ILE A 1 191 ? -23.474 2.173 15.249 1.00 94.00 191 ILE A N 1
ATOM 1592 C CA . ILE A 1 191 ? -22.719 1.406 16.252 1.00 94.00 191 ILE A CA 1
ATOM 1593 C C . ILE A 1 191 ? -22.520 2.240 17.522 1.00 94.00 191 ILE A C 1
ATOM 1595 O O . ILE A 1 191 ? -22.720 1.746 18.630 1.00 94.00 191 ILE A O 1
ATOM 1599 N N . MET A 1 192 ? -22.170 3.518 17.374 1.00 94.75 192 MET A N 1
ATOM 1600 C CA . MET A 1 192 ? -21.995 4.426 18.506 1.00 94.75 192 MET A CA 1
ATOM 1601 C C . MET A 1 192 ? -23.293 4.589 19.308 1.00 94.75 192 MET A C 1
ATOM 1603 O O . MET A 1 192 ? -23.267 4.524 20.535 1.00 94.75 192 MET A O 1
ATOM 1607 N N . GLN A 1 193 ? -24.437 4.720 18.631 1.00 96.19 193 GLN A N 1
ATOM 1608 C CA . GLN A 1 193 ? -25.743 4.806 19.284 1.00 96.19 193 GLN A CA 1
ATOM 1609 C C . GLN A 1 193 ? -26.084 3.528 20.067 1.00 96.19 193 GLN A C 1
ATOM 1611 O O . GLN A 1 193 ? -26.545 3.612 21.205 1.00 96.19 193 GLN A O 1
ATOM 1616 N N . GLN A 1 194 ? -25.804 2.349 19.500 1.00 97.00 194 GLN A N 1
ATOM 1617 C CA . GLN A 1 194 ? -25.988 1.068 20.193 1.00 97.00 194 GLN A CA 1
ATOM 1618 C C . GLN A 1 194 ? -25.094 0.949 21.437 1.00 97.00 194 GLN A C 1
ATOM 1620 O O . GLN A 1 194 ? -25.537 0.464 22.478 1.00 97.00 194 GLN A O 1
ATOM 1625 N N . LEU A 1 195 ? -23.843 1.415 21.363 1.00 96.62 195 LEU A N 1
ATOM 1626 C CA . LEU A 1 195 ? -22.934 1.418 22.513 1.00 96.62 195 LEU A CA 1
ATOM 1627 C C . LEU A 1 195 ? -23.381 2.382 23.613 1.00 96.62 195 LEU A C 1
ATOM 1629 O O . LEU A 1 195 ? -23.261 2.041 24.788 1.00 96.62 195 LEU A O 1
ATOM 1633 N N . LEU A 1 196 ? -23.922 3.548 23.253 1.00 96.88 196 LEU A N 1
ATOM 1634 C CA . LEU A 1 196 ? -24.488 4.491 24.219 1.00 96.88 196 LEU A CA 1
ATOM 1635 C C . LEU A 1 196 ? -25.695 3.890 24.951 1.00 96.88 196 LEU A C 1
ATOM 1637 O O . LEU A 1 196 ? -25.738 3.941 26.176 1.00 96.88 196 LEU A O 1
ATOM 1641 N N . GLN A 1 197 ? -26.611 3.235 24.232 1.00 97.56 197 GLN A N 1
ATOM 1642 C CA . GLN A 1 197 ? -27.741 2.523 24.848 1.00 97.56 197 GLN A CA 1
ATOM 1643 C C . GLN A 1 197 ? -27.260 1.436 25.816 1.00 97.56 197 GLN A C 1
ATOM 1645 O O . GLN A 1 197 ? -27.667 1.397 26.977 1.00 97.56 197 GLN A O 1
ATOM 1650 N N . LYS A 1 198 ? -26.306 0.609 25.376 1.00 97.25 198 LYS A N 1
ATOM 1651 C CA . LYS A 1 198 ? -25.715 -0.436 26.218 1.00 97.25 198 LYS A CA 1
ATOM 1652 C C . LYS A 1 198 ? -25.003 0.141 27.446 1.00 97.25 198 LYS A C 1
ATOM 1654 O O . LYS A 1 198 ? -25.044 -0.453 28.521 1.00 97.25 198 LYS A O 1
ATOM 1659 N N . LYS A 1 199 ? -24.352 1.300 27.312 1.00 96.94 199 LYS A N 1
ATOM 1660 C CA . LYS A 1 199 ? -23.726 2.008 28.434 1.00 96.94 199 LYS A CA 1
ATOM 1661 C C . LYS A 1 199 ? -24.766 2.430 29.470 1.00 96.94 199 LYS A C 1
ATOM 1663 O O . LYS A 1 199 ? -24.531 2.248 30.661 1.00 96.94 199 LYS A O 1
ATOM 1668 N N . GLU A 1 200 ? -25.901 2.973 29.039 1.00 96.94 200 GLU A N 1
ATOM 1669 C CA . GLU A 1 200 ? -26.985 3.372 29.942 1.00 96.94 200 GLU A CA 1
ATOM 1670 C C . GLU A 1 200 ? -27.580 2.178 30.696 1.00 96.94 200 GLU A C 1
ATOM 1672 O O . GLU A 1 200 ? -27.805 2.266 31.903 1.00 96.94 200 GLU A O 1
ATOM 1677 N N . GLU A 1 201 ? -27.800 1.052 30.017 1.00 96.38 201 GLU A N 1
ATOM 1678 C CA . GLU A 1 201 ? -28.256 -0.196 30.645 1.00 96.38 201 GLU A CA 1
ATOM 1679 C C . GLU A 1 201 ? -27.267 -0.677 31.715 1.00 96.38 201 GLU A C 1
ATOM 1681 O O . GLU A 1 201 ? -27.648 -0.908 32.863 1.00 96.38 201 GLU A O 1
ATOM 1686 N N . MET A 1 202 ? -25.978 -0.718 31.377 1.00 95.12 202 MET A N 1
ATOM 1687 C CA . MET A 1 202 ? -24.911 -1.110 32.302 1.00 95.12 202 MET A CA 1
ATOM 1688 C C . MET A 1 202 ? -24.783 -0.148 33.491 1.00 95.12 202 MET A C 1
ATOM 1690 O O . MET A 1 202 ? -24.517 -0.586 34.608 1.00 95.12 202 MET A O 1
ATOM 1694 N N . LEU A 1 203 ? -24.996 1.157 33.287 1.00 95.00 203 LEU A N 1
ATOM 1695 C CA . LEU A 1 203 ? -25.024 2.144 34.372 1.00 95.00 203 LEU A CA 1
ATOM 1696 C C . LEU A 1 2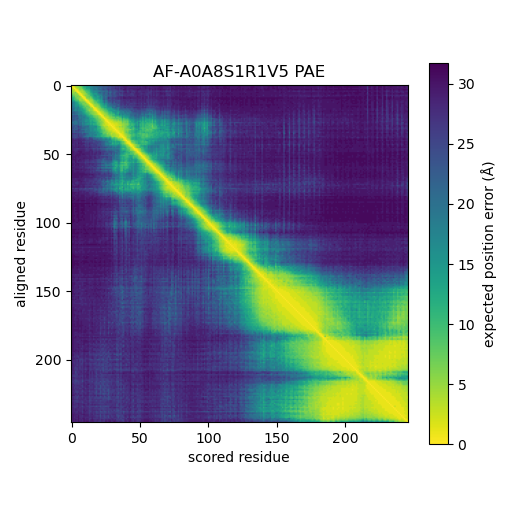03 ? -26.205 1.910 35.320 1.00 95.00 203 LEU A C 1
ATOM 1698 O O . LEU A 1 203 ? -26.031 2.013 36.536 1.00 95.00 203 LEU A O 1
ATOM 1702 N N . LYS A 1 204 ? -27.385 1.561 34.789 1.00 95.06 204 LYS A N 1
ATOM 1703 C CA . LYS A 1 204 ? -28.553 1.195 35.606 1.00 95.06 204 LYS A CA 1
ATOM 1704 C C . LYS A 1 204 ? -28.259 -0.043 36.450 1.00 95.06 204 LYS A C 1
ATOM 1706 O O . LYS A 1 204 ? -28.530 -0.026 37.648 1.00 95.06 204 LYS A O 1
ATOM 1711 N N . GLU A 1 205 ? -27.666 -1.083 35.864 1.00 93.19 205 GLU A N 1
ATOM 1712 C CA . GLU A 1 205 ? -27.254 -2.289 36.597 1.00 93.19 205 GLU A CA 1
ATOM 1713 C C . GLU A 1 205 ? -26.202 -1.972 37.662 1.00 93.19 205 GLU A C 1
ATOM 1715 O O . GLU A 1 205 ? -26.335 -2.367 38.819 1.00 93.19 205 GLU A O 1
ATOM 1720 N N . PHE A 1 206 ? -25.179 -1.195 37.309 1.00 94.00 206 PHE A N 1
ATOM 1721 C CA . PHE A 1 206 ? -24.129 -0.792 38.237 1.00 94.00 206 PHE A CA 1
ATOM 1722 C C . PHE A 1 206 ? -24.681 -0.008 39.436 1.00 94.00 206 PHE A C 1
ATOM 1724 O O . PHE A 1 206 ? -24.297 -0.269 40.581 1.00 94.00 206 PHE A O 1
ATOM 1731 N N . ALA A 1 207 ? -25.636 0.898 39.206 1.00 92.12 207 ALA A N 1
ATOM 1732 C CA . ALA A 1 207 ? -26.293 1.660 40.265 1.00 92.12 207 ALA A CA 1
ATOM 1733 C C . ALA A 1 207 ? -27.008 0.755 41.289 1.00 92.12 207 ALA A C 1
ATOM 1735 O O . ALA A 1 207 ? -26.953 1.035 42.489 1.00 92.12 207 ALA A O 1
ATOM 1736 N N . GLN A 1 208 ? -27.591 -0.374 40.857 1.00 90.44 208 GLN A N 1
ATOM 1737 C CA . GLN A 1 208 ? -28.230 -1.350 41.759 1.00 90.44 208 GLN A CA 1
ATOM 1738 C C . GLN A 1 208 ? -27.242 -1.990 42.747 1.00 90.44 208 GLN A C 1
ATOM 1740 O O . GLN A 1 208 ? -27.630 -2.390 43.849 1.00 90.44 208 GLN A O 1
ATOM 1745 N N . TYR A 1 209 ? -25.967 -2.104 42.367 1.00 88.31 209 TYR A N 1
ATOM 1746 C CA . TYR A 1 209 ? -24.906 -2.654 43.215 1.00 88.31 209 TYR A CA 1
ATOM 1747 C C . TYR A 1 209 ? -24.142 -1.578 43.992 1.00 88.31 209 TYR A C 1
ATOM 1749 O O . TYR A 1 209 ? -23.592 -1.869 45.052 1.00 88.31 209 TYR A O 1
ATOM 1757 N N . SER A 1 210 ? -24.112 -0.338 43.498 1.00 82.56 210 SER A N 1
ATOM 1758 C CA . SER A 1 210 ? -23.309 0.744 44.075 1.00 82.56 210 SER A CA 1
ATOM 1759 C C . SER A 1 210 ? -23.759 1.157 45.485 1.00 82.56 210 SER A C 1
ATOM 1761 O O . SER A 1 210 ? -22.923 1.452 46.336 1.00 82.56 210 SER A O 1
ATOM 1763 N N . HIS A 1 211 ? -25.065 1.119 45.771 1.00 81.94 211 HIS A N 1
ATOM 1764 C CA . HIS A 1 211 ? -25.625 1.584 47.050 1.00 81.94 211 HIS A CA 1
ATOM 1765 C C . HIS A 1 211 ? -25.672 0.530 48.170 1.00 81.94 211 HIS A C 1
ATOM 1767 O O . HIS A 1 211 ? -26.084 0.838 49.290 1.00 81.94 211 HIS A O 1
ATOM 1773 N N . LYS A 1 212 ? -25.245 -0.710 47.910 1.00 82.88 212 LYS A N 1
ATOM 1774 C CA . LYS A 1 212 ? -25.250 -1.787 48.911 1.00 82.88 212 LYS A CA 1
ATOM 1775 C C . LYS A 1 212 ? -23.977 -1.714 49.760 1.00 82.88 212 LYS A C 1
ATOM 1777 O O . LYS A 1 212 ? -22.882 -1.919 49.245 1.00 82.88 212 LYS A O 1
ATOM 1782 N N . ARG A 1 213 ? -24.123 -1.420 51.059 1.00 78.44 213 ARG A N 1
ATOM 1783 C CA . ARG A 1 213 ? -22.995 -1.316 52.010 1.00 78.44 213 ARG A CA 1
ATOM 1784 C C . ARG A 1 213 ? -22.401 -2.687 52.353 1.00 78.44 213 ARG A C 1
ATOM 1786 O O . ARG A 1 213 ? -21.185 -2.848 52.295 1.00 78.44 213 ARG A O 1
ATOM 1793 N N . ASP A 1 214 ? -23.254 -3.686 52.573 1.00 80.69 214 ASP A N 1
ATOM 1794 C CA . ASP A 1 214 ? -22.833 -5.054 52.892 1.00 80.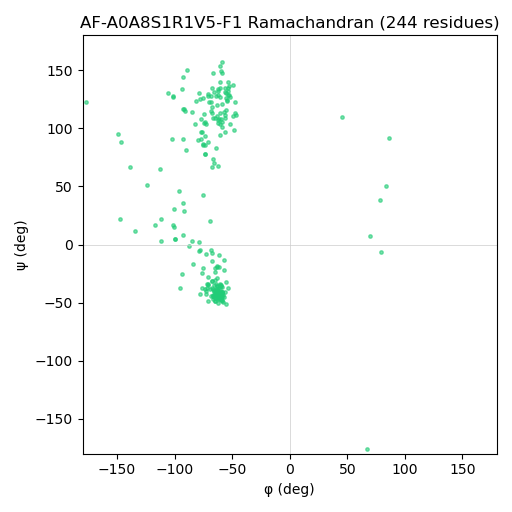69 214 ASP A CA 1
ATOM 1795 C C . ASP A 1 214 ? -22.952 -5.955 51.660 1.00 80.69 214 ASP A C 1
ATOM 1797 O O . ASP A 1 214 ? -23.994 -6.538 51.359 1.00 80.69 214 ASP A O 1
ATOM 1801 N N . MET A 1 215 ? -21.863 -6.025 50.893 1.00 83.75 215 MET A N 1
ATOM 1802 C CA . MET A 1 215 ? -21.776 -6.813 49.662 1.00 83.75 215 MET A CA 1
ATOM 1803 C C . MET A 1 215 ? -21.020 -8.122 49.904 1.00 83.75 215 MET A C 1
ATOM 1805 O O . MET A 1 215 ? -19.869 -8.119 50.351 1.00 83.75 215 MET A O 1
ATOM 1809 N N . THR A 1 216 ? -21.632 -9.243 49.518 1.00 90.62 216 THR A N 1
ATOM 1810 C CA . THR A 1 216 ? -20.954 -10.546 49.408 1.00 90.62 216 THR A CA 1
ATOM 1811 C C . THR A 1 216 ? -19.775 -10.480 48.423 1.00 90.62 216 THR A C 1
ATOM 1813 O O . THR A 1 216 ? -19.753 -9.641 47.514 1.00 90.62 216 THR A O 1
ATOM 1816 N N . GLN A 1 217 ? -18.792 -11.380 48.549 1.00 90.25 217 GLN A N 1
ATOM 1817 C CA . GLN A 1 217 ? -17.635 -11.416 47.638 1.00 90.25 217 GLN A CA 1
ATOM 1818 C C . GLN A 1 217 ? -18.052 -11.556 46.164 1.00 90.25 217 GLN A C 1
ATOM 1820 O O . GLN A 1 217 ? -17.534 -10.843 45.309 1.00 90.25 217 GLN A O 1
ATOM 1825 N N . GLN A 1 218 ? -19.057 -12.385 45.868 1.00 89.50 218 GLN A N 1
ATOM 1826 C CA . GLN A 1 218 ? -19.576 -12.548 44.506 1.00 89.50 218 GLN A CA 1
ATOM 1827 C C . GLN A 1 218 ? -20.161 -11.248 43.944 1.00 89.50 218 GLN A C 1
ATOM 1829 O O . GLN A 1 218 ? -19.931 -10.905 42.788 1.00 89.50 218 GLN A O 1
ATOM 1834 N N . THR A 1 219 ? -20.896 -10.488 44.760 1.00 88.62 219 THR A N 1
ATOM 1835 C CA . THR A 1 219 ? -21.435 -9.191 44.328 1.00 88.62 219 THR A CA 1
ATOM 1836 C C . THR A 1 219 ? -20.346 -8.142 44.103 1.00 88.62 219 THR A C 1
ATOM 1838 O O . THR A 1 219 ? -20.494 -7.309 43.213 1.00 88.62 219 THR A O 1
ATOM 1841 N N . LYS A 1 220 ? -19.232 -8.202 44.848 1.00 90.25 220 LYS A N 1
ATOM 1842 C CA . LYS A 1 220 ? -18.060 -7.342 44.609 1.00 90.25 220 LYS A CA 1
ATOM 1843 C C . LYS A 1 220 ? -17.393 -7.664 43.270 1.00 90.25 220 LYS A C 1
ATOM 1845 O O . LYS A 1 220 ? -17.134 -6.742 42.507 1.00 90.25 220 LYS A O 1
ATOM 1850 N N . LEU A 1 221 ? -17.208 -8.948 42.954 1.00 92.69 221 LEU A N 1
ATOM 1851 C CA . LEU A 1 221 ? -16.664 -9.379 41.660 1.00 92.69 221 LEU A CA 1
ATOM 1852 C C . LEU A 1 221 ? -17.549 -8.924 40.494 1.00 92.69 221 LEU A C 1
ATOM 1854 O O . LEU A 1 221 ? -17.051 -8.327 39.546 1.00 92.69 221 LEU A O 1
ATOM 1858 N N . LYS A 1 222 ? -18.872 -9.105 40.597 1.00 92.19 222 LYS A N 1
ATOM 1859 C CA . LYS A 1 222 ? -19.815 -8.610 39.579 1.00 92.19 222 LYS A CA 1
ATOM 1860 C C . LYS A 1 222 ? -19.725 -7.095 39.391 1.00 92.19 222 LYS A C 1
ATOM 1862 O O . LYS A 1 222 ? -19.758 -6.618 38.263 1.00 92.19 222 LYS A O 1
ATOM 1867 N N . LYS A 1 223 ? -19.583 -6.333 40.480 1.00 92.12 223 LYS A N 1
ATOM 1868 C CA . LYS A 1 223 ? -19.394 -4.879 40.412 1.00 92.12 223 LYS A CA 1
ATOM 1869 C C . LYS A 1 223 ? -18.108 -4.515 39.660 1.00 92.12 223 LYS A C 1
ATOM 1871 O O . LYS A 1 223 ? -18.153 -3.678 38.766 1.00 92.12 223 LYS A O 1
ATOM 1876 N N . GLU A 1 224 ? -16.996 -5.171 39.974 1.00 93.50 224 GLU A N 1
ATOM 1877 C CA . GLU A 1 224 ? -15.712 -4.954 39.295 1.00 93.50 224 GLU A CA 1
ATOM 1878 C C . GLU A 1 224 ? -15.782 -5.318 37.799 1.00 93.50 224 GLU A C 1
ATOM 1880 O O . GLU A 1 224 ? -15.247 -4.607 36.949 1.00 93.50 224 GLU A O 1
ATOM 1885 N N . GLU A 1 225 ? -16.480 -6.401 37.447 1.00 95.31 225 GLU A N 1
ATOM 1886 C CA . GLU A 1 225 ? -16.729 -6.774 36.051 1.00 95.31 225 GLU A CA 1
ATOM 1887 C C . GLU A 1 225 ? -17.545 -5.714 35.302 1.00 95.31 225 GLU A C 1
ATOM 1889 O O . GLU A 1 225 ? -17.215 -5.384 34.159 1.00 95.31 225 GLU A O 1
ATOM 1894 N N . LEU A 1 226 ? -18.584 -5.162 35.938 1.00 95.06 226 LEU A N 1
ATOM 1895 C CA . LEU A 1 226 ? -19.378 -4.072 35.371 1.00 95.06 226 LEU A CA 1
ATOM 1896 C C . LEU A 1 226 ? -18.509 -2.829 35.138 1.00 95.06 226 LEU A C 1
ATOM 1898 O O . LEU A 1 226 ? -18.553 -2.281 34.041 1.00 95.06 226 LEU A O 1
ATOM 1902 N N . GLU A 1 227 ? -17.665 -2.435 36.098 1.00 93.81 227 GLU A N 1
ATOM 1903 C CA . GLU A 1 227 ? -16.737 -1.297 35.955 1.00 93.81 227 GLU A CA 1
ATOM 1904 C C . GLU A 1 227 ? -15.747 -1.501 34.803 1.00 93.81 227 GLU A C 1
ATOM 1906 O O . GLU A 1 227 ? -15.555 -0.608 33.974 1.00 93.81 227 GLU A O 1
ATOM 1911 N N . LYS A 1 228 ? -15.153 -2.696 34.695 1.00 96.31 228 LYS A N 1
ATOM 1912 C CA . LYS A 1 228 ? -14.244 -3.041 33.591 1.00 96.31 228 LYS A CA 1
ATOM 1913 C C . LYS A 1 228 ? -14.939 -2.937 32.235 1.00 96.31 228 LYS A C 1
ATOM 1915 O O . LYS A 1 228 ? -14.392 -2.330 31.315 1.00 96.31 228 LYS A O 1
ATOM 1920 N N . ARG A 1 229 ? -16.149 -3.491 32.112 1.00 95.19 229 ARG A N 1
ATOM 1921 C CA . ARG A 1 229 ? -16.945 -3.412 30.877 1.00 95.19 229 ARG A CA 1
ATOM 1922 C C . ARG A 1 229 ? -17.334 -1.972 30.541 1.00 95.19 229 ARG A C 1
ATOM 1924 O O . ARG A 1 229 ? -17.304 -1.602 29.372 1.00 95.19 229 ARG A O 1
ATOM 1931 N N . LEU A 1 230 ? -17.654 -1.154 31.542 1.00 96.38 230 LEU A N 1
ATOM 1932 C CA . LEU A 1 230 ? -18.014 0.254 31.360 1.00 96.38 230 LEU A CA 1
ATOM 1933 C C . LEU A 1 230 ? -16.827 1.069 30.831 1.00 96.38 230 LEU A C 1
ATOM 1935 O O . LEU A 1 230 ? -16.961 1.778 29.837 1.00 96.38 230 LEU A O 1
ATOM 1939 N N . ASN A 1 231 ? -15.640 0.861 31.410 1.00 96.69 231 ASN A N 1
ATOM 1940 C CA . ASN A 1 231 ? -14.393 1.460 30.930 1.00 96.69 231 ASN A CA 1
ATOM 1941 C C . ASN A 1 231 ? -14.052 1.035 29.494 1.00 96.69 231 ASN A C 1
ATOM 1943 O O . ASN A 1 231 ? -13.552 1.841 28.707 1.00 96.69 231 ASN A O 1
ATOM 1947 N N . GLN A 1 232 ? -14.327 -0.222 29.135 1.00 97.00 232 GLN A N 1
ATOM 1948 C CA . GLN A 1 232 ? -14.133 -0.711 27.772 1.00 97.00 232 GLN A CA 1
ATOM 1949 C C . GLN A 1 232 ? -15.072 -0.007 26.782 1.00 97.00 232 GLN A C 1
ATOM 1951 O O . GLN A 1 232 ? -14.600 0.507 25.769 1.00 97.00 232 GLN A O 1
ATOM 1956 N N . ILE A 1 233 ? -16.369 0.082 27.104 1.00 97.62 233 ILE A N 1
ATOM 1957 C CA . ILE A 1 233 ? -17.362 0.782 26.274 1.00 97.62 233 ILE A CA 1
ATOM 1958 C C . ILE A 1 233 ? -16.978 2.258 26.102 1.00 97.62 233 ILE A C 1
ATOM 1960 O O . ILE A 1 233 ? -17.015 2.768 24.985 1.00 97.62 233 ILE A O 1
ATOM 1964 N N . ASP A 1 234 ? -16.532 2.931 27.164 1.00 96.12 234 ASP A N 1
ATOM 1965 C CA . ASP A 1 234 ? -16.068 4.322 27.089 1.00 96.12 234 ASP A CA 1
ATOM 1966 C C . ASP A 1 234 ? -14.835 4.492 26.197 1.00 96.12 234 ASP A C 1
ATOM 1968 O O . ASP A 1 234 ? -14.723 5.468 25.449 1.00 96.12 234 ASP A O 1
ATOM 1972 N N . GLY A 1 235 ? -13.902 3.540 26.250 1.00 97.38 235 GLY A N 1
ATOM 1973 C CA . GLY A 1 235 ? -12.753 3.507 25.353 1.00 97.38 235 GLY A CA 1
ATOM 1974 C C . GLY A 1 235 ? -13.164 3.337 23.890 1.00 97.38 235 GLY A C 1
ATOM 1975 O O . GLY A 1 235 ? -12.611 4.007 23.016 1.00 97.38 235 GLY A O 1
ATOM 1976 N N . ASP A 1 236 ? -14.137 2.472 23.620 1.00 96.31 236 ASP A N 1
ATOM 1977 C CA . ASP A 1 236 ? -14.605 2.191 22.265 1.00 96.31 236 ASP A CA 1
ATOM 1978 C C . ASP A 1 236 ? -15.442 3.341 21.689 1.00 96.31 236 ASP A C 1
ATOM 1980 O O . ASP A 1 236 ? -15.219 3.721 20.539 1.00 96.31 236 ASP A O 1
ATOM 1984 N N . ILE A 1 237 ? -16.290 3.993 22.494 1.00 96.00 237 ILE A N 1
ATOM 1985 C CA . ILE A 1 237 ? -16.997 5.225 22.102 1.00 96.00 237 ILE A CA 1
ATOM 1986 C C . ILE A 1 237 ? -15.989 6.310 21.709 1.00 96.00 237 ILE A C 1
ATOM 1988 O O . ILE A 1 237 ? -16.074 6.846 20.608 1.00 96.00 237 ILE A O 1
ATOM 1992 N N . LYS A 1 238 ? -14.962 6.566 22.533 1.00 95.62 238 LYS A N 1
ATOM 1993 C CA . LYS A 1 238 ? -13.920 7.562 22.213 1.00 95.62 238 LYS A CA 1
ATOM 1994 C C . LYS A 1 238 ? -13.174 7.250 20.914 1.00 95.62 238 LYS A C 1
ATOM 1996 O O . LYS A 1 238 ? -12.770 8.166 20.198 1.00 95.62 238 LYS A O 1
ATOM 2001 N N . LYS A 1 239 ? -12.941 5.970 20.600 1.00 94.12 239 LYS A N 1
ATOM 2002 C CA . LYS A 1 239 ? -12.327 5.572 19.321 1.00 94.12 239 LYS A CA 1
ATOM 2003 C C . LYS A 1 239 ? -13.269 5.852 18.150 1.00 94.12 239 LYS A C 1
ATOM 2005 O O . LYS A 1 239 ? -12.816 6.385 17.141 1.00 94.12 239 LYS A O 1
ATOM 2010 N N . LEU A 1 240 ? -14.554 5.524 18.284 1.00 92.25 240 LEU A N 1
ATOM 2011 C CA . LEU A 1 240 ? -15.558 5.765 17.244 1.00 92.25 240 LEU A CA 1
ATOM 2012 C C . LEU A 1 240 ? -15.804 7.261 17.017 1.00 92.25 240 LEU A C 1
ATOM 2014 O O . LEU A 1 240 ? -15.890 7.682 15.869 1.00 92.25 240 LEU A O 1
ATOM 2018 N N . GLU A 1 241 ? -15.814 8.079 18.070 1.00 91.31 241 GLU A N 1
ATOM 2019 C CA . GLU A 1 241 ? -15.900 9.543 17.965 1.00 91.31 241 GLU A CA 1
ATOM 2020 C C . GLU A 1 241 ? -14.740 10.120 17.144 1.00 91.31 241 GLU A C 1
ATOM 2022 O O . GLU A 1 241 ? -14.951 10.965 16.273 1.00 91.31 241 GLU A O 1
ATOM 2027 N N . ARG A 1 242 ? -13.510 9.629 17.359 1.00 90.75 242 ARG A N 1
ATOM 2028 C CA . ARG A 1 242 ? -12.348 10.026 16.543 1.00 90.75 242 ARG A CA 1
ATOM 2029 C C . ARG A 1 242 ? -12.521 9.638 15.077 1.00 90.75 242 ARG A C 1
ATOM 2031 O O . ARG A 1 242 ? -12.157 10.426 14.215 1.00 90.75 242 ARG A O 1
ATOM 2038 N N . LEU A 1 243 ? -13.065 8.452 14.799 1.00 86.56 243 LEU A N 1
ATOM 2039 C CA . LEU A 1 243 ? -13.316 7.970 13.434 1.00 86.56 243 LEU A CA 1
ATOM 2040 C C . LEU A 1 243 ? -14.465 8.705 12.735 1.00 86.56 243 LEU A C 1
ATOM 2042 O O . LEU A 1 243 ? -14.482 8.778 11.513 1.00 86.56 243 LEU A O 1
ATOM 2046 N N . TYR A 1 244 ? -15.434 9.216 13.492 1.00 86.38 244 TYR A N 1
ATOM 2047 C CA . TYR A 1 244 ? -16.559 9.971 12.951 1.00 86.38 244 TYR A CA 1
ATOM 2048 C C . TYR A 1 244 ? -16.166 11.415 12.601 1.00 86.38 244 TYR A C 1
ATOM 2050 O O . TYR A 1 244 ? -16.542 11.924 11.538 1.00 86.38 244 TYR A O 1
ATOM 2058 N N . ASN A 1 245 ? -15.396 12.052 13.492 1.00 81.31 245 ASN A N 1
ATOM 2059 C CA . ASN A 1 245 ? -14.955 13.442 13.358 1.00 81.31 245 ASN A CA 1
ATOM 2060 C C . ASN A 1 245 ? -13.811 13.629 12.344 1.00 81.31 245 ASN A C 1
ATOM 2062 O O . ASN A 1 245 ? -13.671 14.725 11.802 1.00 81.31 245 ASN A O 1
ATOM 2066 N N . HIS A 1 246 ? -13.018 12.586 12.075 1.00 64.19 246 HIS A N 1
ATOM 2067 C CA . HIS A 1 246 ? -12.060 12.544 10.961 1.00 64.19 246 HIS A CA 1
ATOM 2068 C C . HIS A 1 246 ? -12.700 12.044 9.657 1.00 64.19 246 HIS A C 1
ATOM 2070 O O . HIS A 1 246 ? -12.184 12.400 8.578 1.00 64.19 246 HIS A O 1
#

Sequence (246 aa):
MSECIYKLQSEEEQQIEEPKKPIQNQKRYKSQHPGNLPPSYSTFNTKNTTLNINNINGNQILHKGYLKHHALWGKPKNFEVTDELIFPLGLIKPDDCAIKKPSIPNHFKQKVDMEKFKEYLENKPKRPKSAGQKPKQMDYFKKDTFGKVPEYLEKMRNDKLEKQRQEEEEIRRKKKEKDDQKVKKGDVFKIMQQLLQKKEEMLKEFAQYSHKRDMTQQTKLKKEELEKRLNQIDGDIKKLERLYNH

Organism: NCBI:txid65129

Nearest PDB structures (foldseek):
  8vaa-assembly1_Q  TM=9.635E-01  e=2.711E+00  Legionella pneumophila

pLDDT: mean 75.87, std 16.95, range [43.22, 97.62]

InterPro domains:
  IPR027012 Enkurin domain [PF13864] (147-242)
  IPR027012 Enkurin domain [PS51665] (158-246)
  IPR052102 Enkurin domain-containing protein [PTHR21490] (122-242)

Foldseek 3Di:
DDDDPPPDDDPPDPPPPDPDDPDDPPPPDDDPDDPPDDPQDPPPDPPPDPPPPPDPPPPDPPPPDDPPPQPPPHDPPPDDDPPVPPDPPPPPPPPDPPPDDDDDDPPPPPDDPVVVVVVCVVPPPDDPPPPPPDPPPDDPCPDPCVVPDDPVVVVVVVVVVVVVVVVVVVVVVVVVVVVVPQDPLVVLVVVLVVLVVVLVVLVVVLVVLPPDPDDDPVSVVVNVVSVVVNVVSVVVSVVSVVSNVD

Radius of gyration: 47.55 Å; Cα contacts (8 Å, |Δi|>4): 30; chains: 1; bounding box: 100×49×157 Å

Solvent-accessible surface area (backbone atoms only — not comparable to full-atom values): 16742 Å² total; per-residue (Å²): 140,79,84,82,82,89,82,80,81,73,95,74,75,88,70,73,79,70,80,77,71,77,78,74,77,74,80,75,87,76,73,95,65,69,90,84,59,73,81,78,75,67,86,77,85,64,94,85,57,94,74,80,67,87,57,96,79,70,71,82,76,81,70,87,69,78,80,65,84,38,77,85,75,49,74,67,97,82,72,76,81,62,79,90,71,67,69,76,88,72,74,79,73,76,77,84,77,85,73,79,77,78,87,77,81,85,79,82,77,71,80,75,62,64,64,64,53,49,53,52,62,72,71,47,78,79,72,77,79,68,81,74,77,69,82,75,85,77,67,83,80,76,44,96,57,65,95,54,84,58,69,68,60,53,50,53,52,51,55,51,54,50,51,51,51,52,52,52,52,50,52,52,48,55,50,50,53,53,58,69,66,46,78,53,64,71,57,54,50,54,53,47,53,52,50,51,54,52,48,52,54,51,49,56,55,47,54,72,58,67,78,53,86,86,63,54,72,69,58,50,51,53,49,52,52,50,52,53,51,50,54,49,52,54,54,49,46,56,51,50,51,53,64,64,78,102